Protein AF-A0A7J3I3R4-F1 (afdb_monomer)

Mean predicted aligned error: 3.56 Å

Solvent-accessible surface area (backbone atoms only — not comparable to full-atom values): 13509 Å² total; per-residue (Å²): 131,59,69,69,58,52,21,53,52,49,29,50,45,49,48,46,55,38,13,53,76,60,69,61,60,57,48,41,49,54,55,45,43,74,70,45,81,45,68,67,24,35,52,47,44,52,50,51,55,51,44,47,53,50,10,49,74,69,69,34,53,63,45,87,62,44,22,49,50,33,34,45,31,36,37,19,86,90,58,60,66,68,60,52,52,51,35,52,54,54,17,43,41,50,29,36,70,78,34,91,46,49,61,57,32,54,42,87,85,79,68,49,66,59,71,24,42,45,54,93,75,34,53,40,75,48,76,44,84,36,92,52,99,53,75,46,77,47,61,45,60,45,32,62,50,52,56,72,57,62,80,89,82,88,76,70,93,80,60,61,75,66,48,53,47,55,52,52,48,52,50,49,65,73,37,53,32,58,52,50,20,56,32,72,46,40,37,32,50,56,86,51,75,70,46,16,55,51,31,14,54,54,20,64,72,52,59,75,85,60,68,47,90,52,64,69,56,34,49,47,28,51,53,44,41,54,56,47,20,70,67,36,40,3,28,55,38,72,28,34,64,39,27,43,71,32,46,31,65,33,112

Structure (mmCIF, N/CA/C/O backbone):
data_AF-A0A7J3I3R4-F1
#
_entry.id   AF-A0A7J3I3R4-F1
#
loop_
_atom_site.group_PDB
_atom_site.id
_atom_site.type_symbol
_atom_site.label_atom_id
_atom_site.label_alt_id
_atom_site.label_comp_id
_atom_site.label_asym_id
_atom_site.label_entity_id
_atom_site.label_seq_id
_atom_site.pdbx_PDB_ins_code
_atom_site.Cartn_x
_atom_site.Cartn_y
_atom_site.Cartn_z
_atom_site.occupancy
_atom_site.B_iso_or_equiv
_atom_site.auth_seq_id
_atom_site.auth_comp_id
_atom_site.auth_asym_id
_atom_site.auth_atom_id
_atom_site.pdbx_PDB_model_num
ATOM 1 N N . MET A 1 1 ? 4.947 -1.725 -29.344 1.00 62.72 1 MET A N 1
ATOM 2 C CA . MET A 1 1 ? 5.027 -0.453 -28.590 1.00 62.72 1 MET A CA 1
ATOM 3 C C . MET A 1 1 ? 6.475 -0.017 -28.550 1.00 62.72 1 MET A C 1
ATOM 5 O O . MET A 1 1 ? 7.303 -0.863 -28.246 1.00 62.72 1 MET A O 1
ATOM 9 N N . ASP A 1 2 ? 6.760 1.239 -28.871 1.00 83.62 2 ASP A N 1
ATOM 10 C CA . ASP A 1 2 ? 8.093 1.847 -28.766 1.00 83.62 2 ASP A CA 1
ATOM 11 C C . ASP A 1 2 ? 8.610 1.846 -27.308 1.00 83.62 2 ASP A C 1
ATOM 13 O O . ASP A 1 2 ? 7.806 1.863 -26.373 1.00 83.62 2 ASP A O 1
ATOM 17 N N . GLU A 1 3 ? 9.924 1.751 -27.106 1.00 83.56 3 GLU A N 1
ATOM 18 C CA . GLU A 1 3 ? 10.563 1.699 -25.779 1.00 83.56 3 GLU A CA 1
ATOM 19 C C . GLU A 1 3 ? 10.389 3.021 -25.024 1.00 83.56 3 GLU A C 1
ATOM 21 O O . GLU A 1 3 ? 9.995 3.012 -23.859 1.00 83.56 3 GLU A O 1
ATOM 26 N N . GLU A 1 4 ? 10.511 4.151 -25.722 1.00 87.75 4 GLU A N 1
ATOM 27 C CA . GLU A 1 4 ? 10.262 5.478 -25.151 1.00 87.75 4 GLU A CA 1
ATOM 28 C C . GLU A 1 4 ? 8.810 5.627 -24.669 1.00 87.75 4 GLU A C 1
ATOM 30 O O . GLU A 1 4 ? 8.533 6.145 -23.583 1.00 87.75 4 GLU A O 1
ATOM 35 N N . LYS A 1 5 ? 7.857 5.098 -25.446 1.00 91.38 5 LYS A N 1
ATOM 36 C CA . LYS A 1 5 ? 6.439 5.107 -25.071 1.00 91.38 5 LYS A CA 1
ATOM 37 C C . LYS A 1 5 ? 6.171 4.253 -23.829 1.00 91.38 5 LYS A C 1
ATOM 39 O O . LYS A 1 5 ? 5.368 4.662 -22.993 1.00 91.38 5 LYS A O 1
ATOM 44 N N . LEU A 1 6 ? 6.819 3.092 -23.706 1.00 93.81 6 LEU A N 1
ATOM 45 C CA . LEU A 1 6 ? 6.691 2.225 -22.532 1.00 93.81 6 LEU A CA 1
ATOM 46 C C . LEU A 1 6 ? 7.211 2.926 -21.272 1.00 93.81 6 LEU A C 1
ATOM 48 O O . LEU A 1 6 ? 6.496 2.988 -20.274 1.00 93.81 6 LEU A O 1
ATOM 52 N N . GLU A 1 7 ? 8.414 3.499 -21.332 1.00 95.31 7 GLU A N 1
ATOM 53 C CA . GLU A 1 7 ? 8.993 4.221 -20.197 1.00 95.31 7 GLU A CA 1
ATOM 54 C C . GLU A 1 7 ? 8.114 5.395 -19.763 1.00 95.31 7 GLU A C 1
ATOM 56 O O . GLU A 1 7 ? 7.840 5.550 -18.575 1.00 95.31 7 GLU A O 1
ATOM 61 N N . LYS A 1 8 ? 7.595 6.182 -20.713 1.00 96.19 8 LYS A N 1
ATOM 62 C CA . LYS A 1 8 ? 6.709 7.314 -20.414 1.00 96.19 8 LYS A CA 1
ATOM 63 C C . LYS A 1 8 ? 5.438 6.889 -19.674 1.00 96.19 8 LYS A C 1
ATOM 65 O O . LYS A 1 8 ? 5.006 7.585 -18.756 1.00 96.19 8 LYS A O 1
ATOM 70 N N . VAL A 1 9 ? 4.844 5.755 -20.055 1.00 97.00 9 VAL A N 1
ATOM 71 C CA . VAL A 1 9 ? 3.665 5.199 -19.370 1.00 97.00 9 VAL A CA 1
ATOM 72 C C . VAL A 1 9 ? 4.020 4.749 -17.953 1.00 97.00 9 VAL A C 1
ATOM 74 O O . VAL A 1 9 ? 3.260 5.026 -17.029 1.00 97.00 9 VAL A O 1
ATOM 77 N N . ILE A 1 10 ? 5.182 4.119 -17.754 1.00 98.00 10 ILE A N 1
ATOM 78 C CA . ILE A 1 10 ? 5.638 3.702 -16.421 1.00 98.00 10 ILE A CA 1
ATOM 79 C C . ILE A 1 10 ? 5.916 4.924 -15.530 1.00 98.00 10 ILE A C 1
ATOM 81 O O . ILE A 1 10 ? 5.486 4.936 -14.380 1.00 98.00 10 ILE A O 1
ATOM 85 N N . ILE A 1 11 ? 6.561 5.975 -16.054 1.00 98.19 11 ILE A N 1
ATOM 86 C CA . ILE A 1 11 ? 6.805 7.234 -15.323 1.00 98.19 11 ILE A CA 1
ATOM 87 C C . ILE A 1 11 ? 5.480 7.870 -14.883 1.00 98.19 11 ILE A C 1
ATOM 89 O O . ILE A 1 11 ? 5.357 8.305 -13.739 1.00 98.19 11 ILE A O 1
ATOM 93 N N . GLU A 1 12 ? 4.475 7.906 -15.762 1.00 97.56 12 GLU A N 1
ATOM 94 C CA . GLU A 1 12 ? 3.144 8.407 -15.402 1.00 97.56 12 GLU A CA 1
ATOM 95 C C . GLU A 1 12 ? 2.458 7.515 -14.357 1.00 97.56 12 GLU A C 1
ATOM 97 O O . GLU A 1 12 ? 1.834 8.028 -13.431 1.00 97.56 12 GLU A O 1
ATOM 102 N N . GLY A 1 13 ? 2.627 6.193 -14.450 1.00 97.75 13 GLY A N 1
ATOM 103 C CA . GLY A 1 13 ? 2.168 5.246 -13.435 1.00 97.75 13 GLY A CA 1
ATOM 104 C C . GLY A 1 13 ? 2.780 5.525 -12.060 1.00 97.75 13 GLY A C 1
ATOM 105 O O . GLY A 1 13 ? 2.048 5.618 -11.077 1.00 97.75 13 GLY A O 1
ATOM 106 N N . ILE A 1 14 ? 4.098 5.744 -11.997 1.00 98.38 14 ILE A N 1
ATOM 107 C CA . ILE A 1 14 ? 4.809 6.122 -10.765 1.00 98.38 14 ILE A CA 1
ATOM 108 C C . ILE A 1 14 ? 4.288 7.459 -10.232 1.00 98.38 14 ILE A C 1
ATOM 110 O O . ILE A 1 14 ? 3.929 7.547 -9.059 1.00 98.38 14 ILE A O 1
ATOM 114 N N . ARG A 1 15 ? 4.187 8.488 -11.088 1.00 97.88 15 ARG A N 1
ATOM 115 C CA . ARG A 1 15 ? 3.648 9.807 -10.716 1.00 97.88 15 ARG A CA 1
ATOM 116 C C . ARG A 1 15 ? 2.261 9.676 -10.101 1.00 97.88 15 ARG A C 1
ATOM 118 O O . ARG A 1 15 ? 2.018 10.225 -9.028 1.00 97.88 15 ARG A O 1
ATOM 125 N N . LYS A 1 16 ? 1.364 8.936 -10.751 1.00 97.31 16 LYS A N 1
ATOM 126 C CA . LYS A 1 16 ? 0.002 8.706 -10.268 1.00 97.31 16 LYS A CA 1
ATOM 127 C C . LYS A 1 16 ? -0.010 7.959 -8.934 1.00 97.31 16 LYS A C 1
ATOM 129 O O . LYS A 1 16 ? -0.727 8.377 -8.030 1.00 97.31 16 LYS A O 1
ATOM 134 N N . ALA A 1 17 ? 0.795 6.908 -8.791 1.00 97.19 17 ALA A N 1
ATOM 135 C CA . ALA A 1 17 ? 0.842 6.094 -7.578 1.00 97.19 17 ALA A CA 1
ATOM 136 C C . ALA A 1 17 ? 1.295 6.880 -6.334 1.00 97.19 17 ALA A C 1
ATOM 138 O O . ALA A 1 17 ? 0.847 6.573 -5.236 1.00 97.19 17 ALA A O 1
ATOM 139 N N . VAL A 1 18 ? 2.147 7.901 -6.492 1.00 97.75 18 VAL A N 1
ATOM 140 C CA . VAL A 1 18 ? 2.615 8.715 -5.354 1.00 97.75 18 VAL A CA 1
ATOM 141 C C . VAL A 1 18 ? 1.764 9.958 -5.084 1.00 97.75 18 VAL A C 1
ATOM 143 O O . VAL A 1 18 ? 1.767 10.447 -3.959 1.00 97.75 18 VAL A O 1
ATOM 146 N N . SER A 1 19 ? 1.064 10.493 -6.092 1.00 97.12 19 SER A N 1
ATOM 147 C CA . SER A 1 19 ? 0.326 11.772 -6.008 1.00 97.12 19 SER A CA 1
ATOM 148 C C . SER A 1 19 ? -1.191 11.635 -5.910 1.00 97.12 19 SER A C 1
ATOM 150 O O . SER A 1 19 ? -1.881 12.631 -5.711 1.00 97.12 19 SER A O 1
ATOM 152 N N . THR A 1 20 ? -1.724 10.421 -6.053 1.00 96.62 20 THR A N 1
ATOM 153 C CA . THR A 1 20 ? -3.166 10.161 -5.988 1.00 96.62 20 THR A CA 1
ATOM 154 C C . THR A 1 20 ? -3.468 9.037 -5.012 1.00 96.62 20 THR A C 1
ATOM 156 O O . THR A 1 20 ? -2.635 8.163 -4.779 1.00 96.62 20 THR A O 1
ATOM 159 N N . VAL A 1 21 ? -4.680 9.052 -4.457 1.00 96.38 21 VAL A N 1
ATOM 160 C CA . VAL A 1 21 ? -5.174 7.988 -3.574 1.00 96.38 21 VAL A CA 1
ATOM 161 C C . VAL A 1 21 ? -6.424 7.346 -4.190 1.00 96.38 21 VAL A C 1
ATOM 163 O O . VAL A 1 21 ? -7.276 8.073 -4.720 1.00 96.38 21 VAL A O 1
ATOM 166 N N . PRO A 1 22 ? -6.568 6.006 -4.130 1.00 96.06 22 PRO A N 1
ATOM 167 C CA . PRO A 1 22 ? -7.735 5.304 -4.657 1.00 96.06 22 PRO A CA 1
ATOM 168 C C . PRO A 1 22 ? -9.087 5.861 -4.152 1.00 96.06 22 PRO A C 1
ATOM 170 O O . PRO A 1 22 ? -9.196 6.288 -2.996 1.00 96.06 22 PRO A O 1
ATOM 173 N N . PRO A 1 23 ? -10.138 5.908 -4.999 1.00 97.25 23 PRO A N 1
ATOM 174 C CA . PRO A 1 23 ? -11.434 6.488 -4.628 1.00 97.25 23 PRO A CA 1
ATOM 175 C C . PRO A 1 23 ? -12.123 5.820 -3.432 1.00 97.25 23 PRO A C 1
ATOM 177 O O . PRO A 1 23 ? -12.796 6.500 -2.656 1.00 97.25 23 PRO A O 1
ATOM 180 N N . ASP A 1 24 ? -11.960 4.511 -3.279 1.00 97.94 24 ASP A N 1
ATOM 181 C CA . ASP A 1 24 ? -12.451 3.717 -2.152 1.00 97.94 24 ASP A CA 1
ATOM 182 C C . ASP A 1 24 ? -11.786 4.142 -0.837 1.00 97.94 24 ASP A C 1
ATOM 184 O O . ASP A 1 24 ? -12.487 4.437 0.131 1.00 97.94 24 ASP A O 1
ATOM 188 N N . VAL A 1 25 ? -10.461 4.314 -0.827 1.00 98.25 25 VAL A N 1
ATOM 189 C CA . VAL A 1 25 ? -9.710 4.834 0.330 1.00 98.25 25 VAL A CA 1
ATOM 190 C C . VAL A 1 25 ? -10.149 6.260 0.676 1.00 98.25 25 VAL A C 1
ATOM 192 O O . VAL A 1 25 ? -10.444 6.556 1.835 1.00 98.25 25 VAL A O 1
ATOM 195 N N . LYS A 1 26 ? -10.283 7.148 -0.321 1.00 98.38 26 LYS A N 1
ATOM 196 C CA . LYS A 1 26 ? -10.782 8.522 -0.103 1.00 98.38 26 LYS A CA 1
ATOM 197 C C . LYS A 1 26 ? -12.194 8.536 0.480 1.00 98.38 26 LYS A C 1
ATOM 199 O O . LYS A 1 26 ? -12.506 9.374 1.326 1.00 98.38 26 LYS A O 1
ATOM 204 N N . SER A 1 27 ? -13.051 7.624 0.030 1.00 98.44 27 SER A N 1
ATOM 205 C CA . SER A 1 27 ? -14.413 7.489 0.548 1.00 98.44 27 SER A CA 1
ATOM 206 C C . SER A 1 27 ? -14.400 6.978 1.986 1.00 98.44 27 SER A C 1
ATOM 208 O O . SER A 1 27 ? -15.068 7.558 2.839 1.00 98.44 27 SER A O 1
ATOM 210 N N . ALA A 1 28 ? -13.578 5.973 2.293 1.00 98.56 28 ALA A N 1
ATOM 211 C CA . ALA A 1 28 ? -13.452 5.438 3.642 1.00 98.56 28 ALA A CA 1
ATOM 212 C C . ALA A 1 28 ? -12.916 6.470 4.647 1.00 98.56 28 ALA A C 1
ATOM 214 O O . ALA A 1 28 ? -13.450 6.556 5.749 1.00 98.56 28 ALA A O 1
ATOM 215 N N . LEU A 1 29 ? -11.945 7.309 4.263 1.00 98.69 29 LEU A N 1
ATOM 216 C CA . LEU A 1 29 ? -11.463 8.414 5.107 1.00 98.69 29 LEU A CA 1
ATOM 217 C C . LEU A 1 29 ? -12.563 9.446 5.398 1.00 98.69 29 LEU A C 1
ATOM 219 O O . LEU A 1 29 ? -12.718 9.883 6.537 1.00 98.69 29 LEU A O 1
ATOM 223 N N . LYS A 1 30 ? -13.373 9.808 4.394 1.00 98.62 30 LYS A N 1
ATOM 224 C CA . LYS A 1 30 ? -14.518 10.716 4.589 1.00 98.62 30 LYS A CA 1
ATOM 225 C C . LYS A 1 30 ? -15.570 10.117 5.518 1.00 98.62 30 LYS A C 1
ATOM 227 O O . LYS A 1 30 ? -16.124 10.826 6.353 1.00 98.62 30 LYS A O 1
ATOM 232 N N . GLU A 1 31 ? -15.850 8.825 5.387 1.00 98.44 31 GLU A N 1
ATOM 233 C CA . GLU A 1 31 ? -16.784 8.139 6.278 1.00 98.44 31 GLU A CA 1
ATOM 234 C C . GLU A 1 31 ? -16.227 7.970 7.697 1.00 98.44 31 GLU A C 1
ATOM 236 O O . GLU A 1 31 ? -16.990 8.064 8.658 1.00 98.44 31 GLU A O 1
ATOM 241 N N . ALA A 1 32 ? -14.915 7.769 7.845 1.00 98.38 32 ALA A N 1
ATOM 242 C CA . ALA A 1 32 ? -14.241 7.780 9.139 1.00 98.38 32 ALA A CA 1
ATOM 243 C C . ALA A 1 32 ? -14.388 9.147 9.821 1.00 98.38 32 ALA A C 1
ATOM 245 O O . ALA A 1 32 ? -14.810 9.203 10.973 1.00 98.38 32 ALA A O 1
ATOM 246 N N . LEU A 1 33 ? -14.156 10.243 9.088 1.00 98.62 33 LEU A N 1
ATOM 247 C CA . LEU A 1 33 ? -14.309 11.606 9.604 1.00 98.62 33 LEU A CA 1
ATOM 248 C C . LEU A 1 33 ? -15.735 11.880 10.102 1.00 98.62 33 LEU A C 1
ATOM 250 O O . LEU A 1 33 ? -15.914 12.405 11.197 1.00 98.62 33 LEU A O 1
ATOM 254 N N . LYS A 1 34 ? -16.762 11.473 9.342 1.00 98.25 34 LYS A N 1
ATOM 255 C CA . LYS A 1 34 ? -18.174 11.642 9.742 1.00 98.25 34 LYS A CA 1
ATOM 256 C C . LYS A 1 34 ? -18.527 10.924 11.045 1.00 98.25 34 LYS A C 1
ATOM 258 O O . LYS A 1 34 ? -19.445 11.345 11.744 1.00 98.25 34 LYS A O 1
ATOM 263 N N . ARG A 1 35 ? -17.856 9.806 11.328 1.00 96.94 35 ARG A N 1
ATOM 264 C CA . ARG A 1 35 ? -18.119 8.943 12.487 1.00 96.94 35 ARG A CA 1
ATOM 265 C C . ARG A 1 35 ? -17.231 9.263 13.687 1.00 96.94 35 ARG A C 1
ATOM 267 O O . ARG A 1 35 ? -17.453 8.691 14.752 1.00 96.94 35 ARG A O 1
ATOM 274 N N . GLU A 1 36 ? -16.233 10.124 13.521 1.00 97.94 36 GLU A N 1
ATOM 275 C CA . GLU A 1 36 ? -15.301 10.480 14.581 1.00 97.94 36 GLU A CA 1
ATOM 276 C C . GLU A 1 36 ? -15.899 11.545 15.510 1.00 97.94 36 GLU A C 1
ATOM 278 O O . GLU A 1 36 ? -16.628 12.445 15.087 1.00 97.94 36 GLU A O 1
ATOM 283 N N . HIS A 1 37 ? -15.602 11.432 16.800 1.00 94.94 37 HIS A N 1
ATOM 284 C CA . HIS A 1 37 ? -16.046 12.365 17.836 1.00 94.94 37 HIS A CA 1
ATOM 285 C C . HIS A 1 37 ? -14.879 12.959 18.618 1.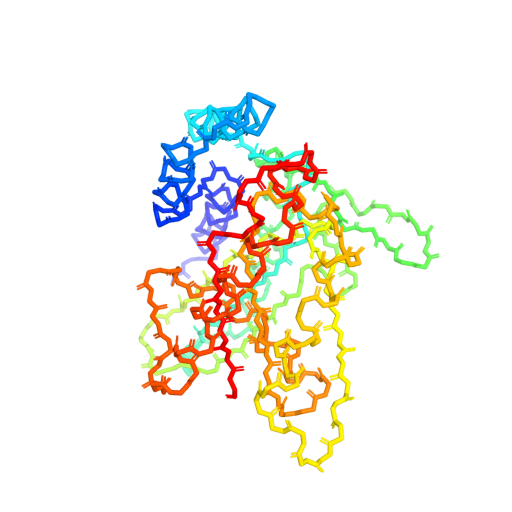00 94.94 37 HIS A C 1
ATOM 287 O O . HIS A 1 37 ? -15.049 14.026 19.199 1.00 94.94 37 HIS A O 1
ATOM 293 N N . ASP A 1 38 ? -13.718 12.306 18.607 1.00 97.88 38 ASP A N 1
ATOM 294 C CA . ASP A 1 38 ? -12.504 12.858 19.186 1.00 97.88 38 ASP A CA 1
ATOM 295 C C . ASP A 1 38 ? -11.950 13.989 18.303 1.00 97.88 38 ASP A C 1
ATOM 297 O O . ASP A 1 38 ? -11.759 13.828 17.096 1.00 97.88 38 ASP A O 1
ATOM 301 N N . GLU A 1 39 ? -11.721 15.159 18.898 1.00 97.88 39 GLU A N 1
ATOM 302 C CA . GLU A 1 39 ? -11.321 16.363 18.161 1.00 97.88 39 GLU A CA 1
ATOM 303 C C . GLU A 1 39 ? -9.901 16.257 17.585 1.00 97.88 39 GLU A C 1
ATOM 305 O O . GLU A 1 39 ? -9.639 16.773 16.497 1.00 97.88 39 GLU A O 1
ATOM 310 N N . VAL A 1 40 ? -8.991 15.540 18.258 1.00 98.00 40 VAL A N 1
ATOM 311 C CA . VAL A 1 40 ? -7.631 15.314 17.748 1.00 98.00 40 VAL A CA 1
ATOM 312 C C . VAL A 1 40 ? -7.688 14.373 16.548 1.00 98.00 40 VAL A C 1
ATOM 314 O O . VAL A 1 40 ? -7.110 14.673 15.502 1.00 98.00 40 VAL A O 1
ATOM 317 N N . ALA A 1 41 ? -8.437 13.275 16.655 1.00 98.19 41 ALA A N 1
ATOM 318 C CA . ALA A 1 41 ? -8.628 12.317 15.572 1.00 98.19 41 ALA A CA 1
ATOM 319 C C . ALA A 1 41 ? -9.301 12.948 14.339 1.00 98.19 41 ALA A C 1
ATOM 321 O O . ALA A 1 41 ? -8.847 12.725 13.212 1.00 98.19 41 ALA A O 1
ATOM 322 N N . LYS A 1 42 ? -10.337 13.781 14.532 1.00 98.44 42 LYS A N 1
ATOM 323 C CA . LYS A 1 42 ? -10.966 14.551 13.443 1.00 98.44 42 LYS A CA 1
ATOM 324 C C . LYS A 1 42 ? -9.960 15.447 12.738 1.00 98.44 42 LYS A C 1
ATOM 326 O O . LYS A 1 42 ? -9.862 15.380 11.516 1.00 98.44 42 LYS A O 1
ATOM 331 N N . MET A 1 43 ? -9.186 16.224 13.498 1.00 98.50 43 MET A N 1
ATOM 332 C CA . MET A 1 43 ? -8.183 17.130 12.937 1.00 98.50 43 MET A CA 1
ATOM 333 C C . MET A 1 43 ? -7.161 16.374 12.076 1.00 98.50 43 MET A C 1
ATOM 335 O O . MET A 1 43 ? -6.784 16.853 11.006 1.00 98.50 43 MET A O 1
ATOM 339 N N . GLN A 1 44 ? -6.740 15.174 12.495 1.00 98.50 44 GLN A N 1
ATOM 340 C CA . GLN A 1 44 ? -5.847 14.337 11.685 1.00 98.50 44 GLN A CA 1
ATOM 341 C C . GLN A 1 44 ? -6.516 13.850 10.395 1.00 98.50 44 GLN A C 1
ATOM 343 O O . GLN A 1 44 ? -5.916 13.941 9.326 1.00 98.50 44 GLN A O 1
ATOM 348 N N . LEU A 1 45 ? -7.760 13.368 10.461 1.00 98.75 45 LEU A N 1
ATOM 349 C CA . LEU A 1 45 ? -8.501 12.921 9.275 1.00 98.75 45 LEU A CA 1
ATOM 350 C C . LEU A 1 45 ? -8.744 14.069 8.282 1.00 98.75 45 LEU A C 1
ATOM 352 O O . LEU A 1 45 ? -8.583 13.881 7.076 1.00 98.75 45 LEU A O 1
ATOM 356 N N . GLU A 1 46 ? -9.080 15.263 8.772 1.00 98.69 46 GLU A N 1
ATOM 357 C CA . GLU A 1 46 ? -9.216 16.475 7.956 1.00 98.69 46 GLU A CA 1
ATOM 358 C C . GLU A 1 46 ? -7.895 16.843 7.278 1.00 98.69 46 GLU A C 1
ATOM 360 O O . GLU A 1 46 ? -7.867 17.055 6.064 1.00 98.69 46 GLU A O 1
ATOM 365 N N . ALA A 1 47 ? -6.790 16.841 8.031 1.00 98.62 47 ALA A N 1
ATOM 366 C CA . ALA A 1 47 ? -5.461 17.106 7.492 1.00 98.62 47 ALA A CA 1
ATOM 367 C C . ALA A 1 47 ? -5.062 16.084 6.415 1.00 98.62 47 ALA A C 1
ATOM 369 O O . ALA A 1 47 ? -4.529 16.470 5.376 1.00 98.62 47 ALA A O 1
ATOM 370 N N . MET A 1 48 ? -5.361 14.794 6.613 1.00 98.56 48 MET A N 1
ATOM 371 C CA . MET A 1 48 ? -5.121 13.751 5.609 1.00 98.56 48 MET A CA 1
ATOM 372 C C . MET A 1 48 ? -5.926 13.992 4.332 1.00 98.56 48 MET A C 1
ATOM 374 O O . MET A 1 48 ? -5.370 13.942 3.235 1.00 98.56 48 MET A O 1
ATOM 378 N N . ILE A 1 49 ? -7.228 14.267 4.458 1.00 98.69 49 ILE A N 1
ATOM 379 C CA . ILE A 1 49 ? -8.116 14.504 3.312 1.00 98.69 49 ILE A CA 1
ATOM 380 C C . ILE A 1 49 ? -7.672 15.748 2.532 1.00 98.69 49 ILE A C 1
ATOM 382 O O . ILE A 1 49 ? -7.623 15.711 1.300 1.00 98.69 49 ILE A O 1
ATOM 386 N N . GLU A 1 50 ? -7.311 16.826 3.229 1.00 98.69 50 GLU A N 1
ATOM 387 C CA . GLU A 1 50 ? -6.822 18.052 2.599 1.00 98.69 50 GLU A CA 1
ATOM 388 C C . GLU A 1 50 ? -5.453 17.849 1.939 1.00 98.69 50 GLU A C 1
ATOM 390 O O . GLU A 1 50 ? -5.240 18.291 0.810 1.00 98.69 50 GLU A O 1
ATOM 395 N N . ASN A 1 51 ? -4.544 17.113 2.582 1.00 98.56 51 ASN A N 1
ATOM 396 C CA . ASN A 1 51 ? -3.251 16.767 1.997 1.00 98.56 51 ASN A CA 1
ATOM 397 C C . ASN A 1 51 ? -3.412 15.952 0.705 1.00 98.56 51 ASN A C 1
ATOM 399 O O . ASN A 1 51 ? -2.775 16.269 -0.297 1.00 98.56 51 ASN A O 1
ATOM 403 N N . ILE A 1 52 ? -4.312 14.962 0.686 1.00 98.44 52 ILE A N 1
ATOM 404 C CA . ILE A 1 52 ? -4.635 14.197 -0.529 1.00 98.44 52 ILE A CA 1
ATOM 405 C C . ILE A 1 52 ? -5.160 15.128 -1.628 1.00 98.44 52 ILE A C 1
ATOM 407 O O . ILE A 1 52 ? -4.709 15.044 -2.769 1.00 98.44 52 ILE A O 1
ATOM 411 N N . ARG A 1 53 ? -6.076 16.048 -1.297 1.00 98.31 53 ARG A N 1
ATOM 412 C CA . ARG A 1 53 ? -6.621 17.016 -2.261 1.00 98.31 53 ARG A CA 1
ATOM 413 C C . ARG A 1 53 ? -5.518 17.887 -2.872 1.00 98.31 53 ARG A C 1
ATOM 415 O O . ARG A 1 53 ? -5.467 18.050 -4.090 1.00 98.31 53 ARG A O 1
ATOM 422 N N . LEU A 1 54 ? -4.633 18.428 -2.034 1.00 98.06 54 LEU A N 1
ATOM 423 C CA . LEU A 1 54 ? -3.523 19.284 -2.457 1.00 98.06 54 LEU A CA 1
ATOM 424 C C . LEU A 1 54 ? -2.474 18.521 -3.274 1.00 98.06 54 LEU A C 1
ATOM 426 O O . LEU A 1 54 ? -1.959 19.067 -4.251 1.00 98.06 54 LEU A O 1
ATOM 430 N N . ALA A 1 55 ? -2.164 17.280 -2.895 1.00 97.62 55 ALA A N 1
ATOM 431 C CA . ALA A 1 55 ? -1.252 16.400 -3.620 1.00 97.62 55 ALA A CA 1
ATOM 432 C C . ALA A 1 55 ? -1.759 16.121 -5.043 1.00 97.62 55 ALA A C 1
ATOM 434 O O . ALA A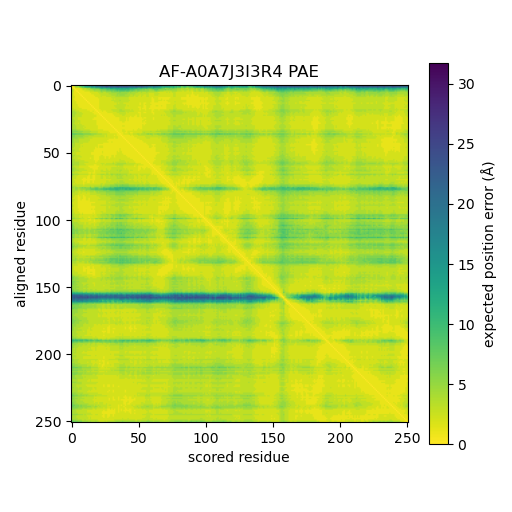 1 55 ? -1.006 16.291 -6.005 1.00 97.62 55 ALA A O 1
ATOM 435 N N . GLU A 1 56 ? -3.051 15.804 -5.189 1.00 97.00 56 GLU A N 1
ATOM 436 C CA . GLU A 1 56 ? -3.689 15.562 -6.488 1.00 97.00 56 GLU A CA 1
ATOM 437 C C . GLU A 1 56 ? -3.713 16.833 -7.358 1.00 97.00 56 GLU A C 1
ATOM 439 O O . GLU A 1 56 ? -3.354 16.786 -8.536 1.00 97.00 56 GLU A O 1
ATOM 444 N N . GLU A 1 57 ? -4.078 17.985 -6.781 1.00 96.75 57 GLU A N 1
ATOM 445 C CA . GLU A 1 57 ? -4.140 19.276 -7.486 1.00 96.75 57 GLU A CA 1
ATOM 446 C C . GLU A 1 57 ? -2.758 19.730 -7.979 1.00 96.75 57 GLU A C 1
ATOM 448 O O . GLU A 1 57 ? -2.597 20.150 -9.128 1.00 96.75 57 GLU A O 1
ATOM 453 N N . LYS A 1 58 ? -1.743 19.619 -7.117 1.00 95.62 58 LYS A N 1
ATOM 454 C CA . LYS A 1 58 ? -0.376 20.079 -7.401 1.00 95.62 58 LYS A CA 1
ATOM 455 C C . LYS A 1 58 ? 0.490 19.020 -8.078 1.00 95.62 58 LYS A C 1
ATOM 457 O O . LYS A 1 58 ? 1.623 19.324 -8.446 1.00 95.62 58 LYS A O 1
ATOM 462 N N . LYS A 1 59 ? -0.021 17.795 -8.246 1.00 93.56 59 LYS A N 1
ATOM 463 C CA . LYS A 1 59 ? 0.723 16.623 -8.740 1.00 93.56 59 LYS A CA 1
ATOM 464 C C . LYS A 1 59 ? 2.010 16.375 -7.943 1.00 93.56 59 LYS A C 1
ATOM 466 O O . LYS A 1 59 ? 3.060 16.075 -8.513 1.00 93.56 59 LYS A O 1
ATOM 471 N N . LEU A 1 60 ? 1.921 16.527 -6.625 1.00 95.69 60 LEU A N 1
ATOM 472 C CA . LEU A 1 60 ? 3.012 16.277 -5.685 1.00 95.69 60 LEU A CA 1
ATOM 473 C C . LEU A 1 60 ? 2.756 14.968 -4.932 1.00 95.69 60 LEU A C 1
ATOM 475 O O . LEU A 1 60 ? 1.597 14.599 -4.754 1.00 95.69 60 LEU A O 1
ATOM 479 N N . PRO A 1 61 ? 3.803 14.258 -4.485 1.00 97.69 61 PRO A N 1
ATOM 480 C CA . PRO A 1 61 ? 3.636 13.105 -3.624 1.00 97.69 61 PRO A CA 1
ATOM 481 C C . PRO A 1 61 ? 2.828 13.434 -2.371 1.00 97.69 61 PRO A C 1
ATOM 483 O O . PRO A 1 61 ? 3.036 14.471 -1.743 1.00 97.69 61 PRO A O 1
ATOM 486 N N . VAL A 1 62 ? 1.939 12.518 -1.991 1.00 97.62 62 VAL A N 1
ATOM 487 C CA . VAL A 1 62 ? 1.105 12.625 -0.783 1.00 97.62 62 VAL A CA 1
ATOM 488 C C . VAL A 1 62 ? 1.963 12.575 0.490 1.00 97.62 62 VAL A C 1
ATOM 490 O O . VAL A 1 62 ? 1.566 13.103 1.523 1.00 97.62 62 VAL A O 1
ATOM 493 N N . CYS A 1 63 ? 3.143 11.956 0.431 1.00 97.31 63 CYS A N 1
ATOM 494 C CA . CYS A 1 63 ? 4.034 11.753 1.570 1.00 97.31 63 CYS A CA 1
ATOM 495 C C . CYS A 1 63 ? 5.480 12.127 1.214 1.00 97.31 63 CYS A C 1
ATOM 497 O O . CYS A 1 63 ? 5.921 11.921 0.083 1.00 97.31 63 CYS A O 1
ATOM 499 N N . GLN A 1 64 ? 6.241 12.619 2.199 1.00 95.69 64 GLN A N 1
ATOM 500 C CA . GLN A 1 64 ? 7.688 12.848 2.073 1.00 95.69 64 GLN A CA 1
ATOM 501 C C . GLN A 1 64 ? 8.478 11.550 1.862 1.00 95.69 64 GLN A C 1
ATOM 503 O O . GLN A 1 64 ? 9.586 11.559 1.327 1.00 95.69 64 GLN A O 1
ATOM 508 N N . ASP A 1 65 ? 7.941 10.436 2.353 1.00 96.44 65 ASP A N 1
ATOM 509 C CA . ASP A 1 65 ? 8.424 9.104 2.039 1.00 96.44 65 ASP A CA 1
ATOM 510 C C . ASP A 1 65 ? 7.661 8.594 0.816 1.00 96.44 65 ASP A C 1
ATOM 512 O O . ASP A 1 65 ? 6.531 8.119 0.927 1.00 96.44 65 ASP A O 1
ATOM 516 N N . THR A 1 66 ? 8.275 8.719 -0.360 1.00 96.88 66 THR A N 1
ATOM 517 C CA . THR A 1 66 ? 7.679 8.261 -1.623 1.00 96.88 66 THR A CA 1
ATOM 518 C C . THR A 1 66 ? 7.754 6.750 -1.821 1.00 96.88 66 THR A C 1
ATOM 520 O O . THR A 1 66 ? 7.240 6.242 -2.815 1.00 96.88 66 THR A O 1
ATOM 523 N N . GLY A 1 67 ? 8.342 6.044 -0.853 1.00 95.25 67 GLY A N 1
ATOM 524 C CA . GLY A 1 67 ? 8.361 4.599 -0.765 1.00 95.25 67 GLY A CA 1
ATOM 525 C C . GLY A 1 67 ? 9.391 3.916 -1.655 1.00 95.25 67 GLY A C 1
ATOM 526 O O . GLY A 1 67 ? 9.880 4.448 -2.651 1.00 95.25 67 GLY A O 1
ATOM 527 N N . MET A 1 68 ? 9.696 2.678 -1.285 1.00 95.19 68 MET A N 1
ATOM 528 C CA . MET A 1 68 ? 10.408 1.743 -2.144 1.00 95.19 68 MET A CA 1
ATOM 529 C C . MET A 1 68 ? 9.477 1.320 -3.275 1.00 95.19 68 MET A C 1
ATOM 531 O O . MET A 1 68 ? 8.333 0.928 -3.032 1.00 95.19 68 MET A O 1
ATOM 535 N N . LEU A 1 69 ? 9.946 1.420 -4.516 1.00 96.62 69 LEU A N 1
ATOM 536 C CA . LEU A 1 69 ? 9.137 1.057 -5.670 1.00 96.62 69 LEU A CA 1
ATOM 537 C C . LEU A 1 69 ? 9.120 -0.459 -5.852 1.00 96.62 69 LEU A C 1
ATOM 539 O O . LEU A 1 69 ? 10.160 -1.110 -5.968 1.00 96.62 69 LEU A O 1
ATOM 543 N N . TYR A 1 70 ? 7.912 -0.999 -5.925 1.00 96.38 70 TYR A N 1
ATOM 544 C CA . TYR A 1 70 ? 7.651 -2.379 -6.287 1.00 96.38 70 TYR A CA 1
ATOM 545 C C . TYR A 1 70 ? 6.756 -2.422 -7.516 1.00 96.38 70 TYR A C 1
ATOM 547 O O . TYR A 1 70 ? 5.837 -1.612 -7.651 1.00 96.38 70 TYR A O 1
ATOM 555 N N . PHE A 1 71 ? 7.008 -3.384 -8.394 1.00 97.75 71 PHE A N 1
ATOM 556 C CA . PHE A 1 71 ? 6.218 -3.586 -9.600 1.00 97.75 71 PHE A CA 1
ATOM 557 C C . PHE A 1 71 ? 5.674 -5.007 -9.620 1.00 97.75 71 PHE A C 1
ATOM 559 O O . PHE A 1 71 ? 6.439 -5.955 -9.448 1.00 97.75 71 PHE A O 1
ATOM 566 N N . HIS A 1 72 ? 4.371 -5.137 -9.860 1.00 97.00 72 HIS A N 1
ATOM 567 C CA . HIS A 1 72 ? 3.734 -6.406 -10.206 1.00 97.00 72 HIS A CA 1
ATOM 568 C C . HIS A 1 72 ? 3.367 -6.372 -11.684 1.00 97.00 72 HIS A C 1
ATOM 570 O O . HIS A 1 72 ? 2.682 -5.448 -12.130 1.00 97.00 72 HIS A O 1
ATOM 576 N N . VAL A 1 73 ? 3.872 -7.330 -12.455 1.00 97.19 73 VAL A N 1
ATOM 577 C CA . VAL A 1 73 ? 3.750 -7.352 -13.912 1.00 97.19 73 VAL A CA 1
ATOM 578 C C . VAL A 1 73 ? 3.032 -8.618 -14.345 1.00 97.19 73 VAL A C 1
ATOM 580 O O . VAL A 1 73 ? 3.587 -9.712 -14.250 1.00 97.19 73 VAL A O 1
ATOM 583 N N . ARG A 1 74 ? 1.840 -8.456 -14.920 1.00 97.19 74 ARG A N 1
ATOM 584 C CA . ARG A 1 74 ? 1.126 -9.542 -15.598 1.00 97.19 74 ARG A CA 1
ATOM 585 C C . ARG A 1 74 ? 1.535 -9.547 -17.058 1.00 97.19 74 ARG A C 1
ATOM 587 O O . ARG A 1 74 ? 1.220 -8.620 -17.810 1.00 97.19 74 ARG A O 1
ATOM 594 N N . LEU A 1 75 ? 2.286 -10.571 -17.446 1.00 96.56 75 LEU A N 1
ATOM 595 C CA . LEU A 1 75 ? 2.987 -10.621 -18.718 1.00 96.56 75 LEU A CA 1
ATOM 596 C C . LEU A 1 75 ? 2.355 -11.659 -19.658 1.00 96.56 75 LEU A C 1
ATOM 598 O O . LEU A 1 75 ? 2.369 -12.853 -19.348 1.00 96.56 75 LEU A O 1
ATOM 602 N N . PRO A 1 76 ? 1.846 -11.248 -20.831 1.00 95.81 76 PRO A N 1
ATOM 603 C CA . PRO A 1 76 ? 1.345 -12.182 -21.822 1.00 95.81 76 PRO A CA 1
ATOM 604 C C . PRO A 1 76 ? 2.488 -12.987 -22.436 1.00 95.81 76 PRO A C 1
ATOM 606 O O . PRO A 1 76 ? 3.606 -12.488 -22.576 1.00 95.81 76 PRO A O 1
ATOM 609 N N . ARG A 1 77 ? 2.209 -14.225 -22.862 1.00 91.12 77 ARG A N 1
ATOM 610 C CA . ARG A 1 77 ? 3.240 -15.165 -23.361 1.00 91.12 77 ARG A CA 1
ATOM 611 C C . ARG A 1 77 ? 4.122 -14.603 -24.482 1.00 91.12 77 ARG A C 1
ATOM 613 O O . ARG A 1 77 ? 5.275 -14.996 -24.602 1.00 91.12 77 ARG A O 1
ATOM 620 N N . ALA A 1 78 ? 3.583 -13.708 -25.309 1.00 91.00 78 ALA A N 1
ATOM 621 C CA . ALA A 1 78 ? 4.297 -13.107 -26.436 1.00 91.00 78 ALA A CA 1
ATOM 622 C C . ALA A 1 78 ? 5.210 -11.923 -26.049 1.00 91.00 78 ALA A C 1
ATOM 624 O O . ALA A 1 78 ? 5.939 -11.418 -26.903 1.00 91.00 78 ALA A O 1
ATOM 625 N N . ALA A 1 79 ? 5.163 -11.439 -24.803 1.00 92.50 79 ALA A N 1
ATOM 626 C CA . ALA A 1 79 ? 5.935 -10.278 -24.371 1.00 92.50 79 ALA A CA 1
ATOM 627 C C . ALA A 1 79 ? 7.315 -10.656 -23.804 1.00 92.50 79 ALA A C 1
ATOM 629 O O . ALA A 1 79 ? 7.486 -11.653 -23.108 1.00 92.50 79 ALA A O 1
ATOM 630 N N . ASP A 1 80 ? 8.311 -9.807 -24.071 1.00 93.62 80 ASP A N 1
ATOM 631 C CA . ASP A 1 80 ? 9.679 -9.971 -23.570 1.00 93.62 80 ASP A CA 1
ATOM 632 C C . ASP A 1 80 ? 9.816 -9.413 -22.142 1.00 93.62 80 ASP A C 1
ATOM 634 O O . ASP A 1 80 ? 9.854 -8.197 -21.926 1.00 93.62 80 ASP A O 1
ATOM 638 N N . ALA A 1 81 ? 9.948 -10.312 -21.164 1.00 94.25 81 ALA A N 1
ATOM 639 C CA . ALA A 1 81 ? 10.115 -9.967 -19.755 1.00 94.25 81 ALA A CA 1
ATOM 640 C C . ALA A 1 81 ? 11.380 -9.132 -19.477 1.00 94.25 81 ALA A C 1
ATOM 642 O O . ALA A 1 81 ? 11.361 -8.250 -18.618 1.00 94.25 81 ALA A O 1
ATOM 643 N N . ASN A 1 82 ? 12.484 -9.384 -20.189 1.00 94.62 82 ASN A N 1
ATOM 644 C CA . ASN A 1 82 ? 13.734 -8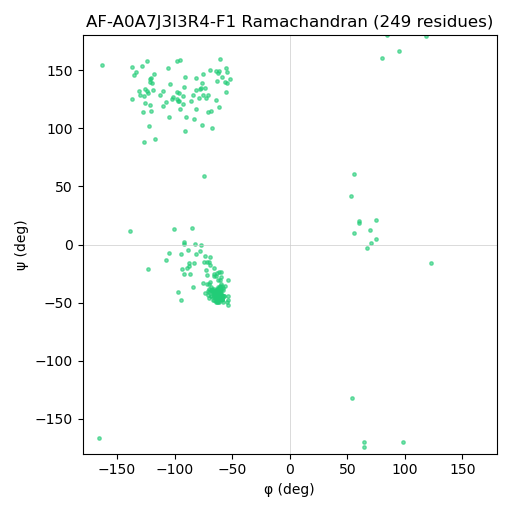.642 -20.004 1.00 94.62 82 ASN A CA 1
ATOM 645 C C . ASN A 1 82 ? 13.596 -7.212 -20.515 1.00 94.62 82 ASN A C 1
ATOM 647 O O . ASN A 1 82 ? 14.095 -6.276 -19.890 1.00 94.62 82 ASN A O 1
ATOM 651 N N . ARG A 1 83 ? 12.881 -7.035 -21.629 1.00 94.44 83 ARG A N 1
ATOM 652 C CA . ARG A 1 83 ? 12.537 -5.710 -22.143 1.00 94.44 83 ARG A CA 1
ATOM 653 C C . ARG A 1 83 ? 11.679 -4.921 -21.154 1.00 94.44 83 ARG A C 1
ATOM 655 O O . ARG A 1 83 ? 11.991 -3.761 -20.902 1.00 94.44 83 ARG A O 1
ATOM 662 N N . ILE A 1 84 ? 10.654 -5.536 -20.558 1.00 95.81 84 ILE A N 1
ATOM 663 C CA . ILE A 1 84 ? 9.824 -4.864 -19.542 1.00 95.81 84 ILE A CA 1
ATOM 664 C C . ILE A 1 84 ? 10.656 -4.481 -18.312 1.00 95.81 84 ILE A C 1
ATOM 666 O O . ILE A 1 84 ? 10.573 -3.343 -17.855 1.00 95.81 84 ILE A O 1
ATOM 670 N N . ARG A 1 85 ? 11.517 -5.381 -17.819 1.00 95.94 85 ARG A N 1
ATOM 671 C CA . ARG A 1 85 ? 12.407 -5.089 -16.683 1.00 95.94 85 ARG A CA 1
ATOM 672 C C . ARG A 1 85 ? 13.335 -3.904 -16.954 1.00 95.94 85 ARG A C 1
ATOM 674 O O . ARG A 1 85 ? 13.424 -3.012 -16.117 1.00 95.94 85 ARG A O 1
ATOM 681 N N . ARG A 1 86 ? 13.984 -3.851 -18.125 1.00 95.62 86 ARG A N 1
ATOM 682 C CA . ARG A 1 86 ? 14.843 -2.712 -18.502 1.00 95.62 86 ARG A CA 1
ATOM 683 C C . ARG A 1 86 ? 14.067 -1.400 -18.550 1.00 95.62 86 ARG A C 1
ATOM 685 O O . ARG A 1 86 ? 14.538 -0.414 -17.993 1.00 95.62 86 ARG A O 1
ATOM 692 N N . ALA A 1 87 ? 12.873 -1.410 -19.140 1.00 96.81 87 ALA A N 1
ATOM 693 C CA . ALA A 1 87 ? 12.034 -0.219 -19.204 1.00 96.81 87 ALA A CA 1
ATOM 694 C C . ALA A 1 87 ? 11.597 0.262 -17.810 1.00 96.81 87 ALA A C 1
ATOM 696 O O . ALA A 1 87 ? 11.594 1.461 -17.557 1.00 96.81 87 ALA A O 1
ATOM 697 N N . ILE A 1 88 ? 11.284 -0.648 -16.880 1.00 97.88 88 ILE A N 1
ATOM 698 C CA . ILE A 1 88 ? 10.965 -0.290 -15.487 1.00 97.88 88 ILE A CA 1
ATOM 699 C C . ILE A 1 88 ? 12.169 0.360 -14.792 1.00 97.88 88 ILE A C 1
ATOM 701 O O . ILE A 1 88 ? 12.005 1.376 -14.113 1.00 97.88 88 ILE A O 1
ATOM 705 N N . LEU A 1 89 ? 13.378 -0.178 -14.978 1.00 97.06 89 LEU A N 1
ATOM 706 C CA . LEU A 1 89 ? 14.598 0.402 -14.408 1.00 97.06 89 LEU A CA 1
ATOM 707 C C . LEU A 1 89 ? 14.889 1.796 -14.986 1.00 97.06 89 LEU A C 1
ATOM 709 O O . LEU A 1 89 ? 15.097 2.743 -14.227 1.00 97.06 89 LEU A O 1
ATOM 713 N N . GLY A 1 90 ? 14.841 1.944 -16.314 1.00 96.75 90 GLY A N 1
ATOM 714 C CA . GLY A 1 90 ? 15.027 3.233 -16.990 1.00 96.75 90 GLY A CA 1
ATOM 715 C C . GLY A 1 90 ? 13.991 4.270 -16.551 1.00 96.75 90 GLY A C 1
ATOM 716 O O . GLY A 1 90 ? 14.346 5.392 -16.177 1.00 96.75 90 GLY A O 1
ATOM 717 N N . ALA A 1 91 ? 12.719 3.869 -16.495 1.00 98.00 91 ALA A N 1
ATOM 718 C CA . ALA A 1 91 ? 11.627 4.701 -16.009 1.00 98.00 91 ALA A CA 1
ATOM 719 C C . ALA A 1 91 ? 11.790 5.088 -14.534 1.00 98.00 91 ALA A C 1
ATOM 721 O O . ALA A 1 91 ? 11.517 6.230 -14.192 1.00 98.00 91 ALA A O 1
ATOM 722 N N . THR A 1 92 ? 12.272 4.195 -13.665 1.00 98.12 92 THR A N 1
ATOM 723 C CA . THR A 1 92 ? 12.498 4.491 -12.237 1.00 98.12 92 THR A CA 1
ATOM 724 C C . THR A 1 92 ? 13.568 5.566 -12.043 1.00 98.12 92 THR A C 1
ATOM 726 O O . THR A 1 92 ? 13.366 6.524 -11.289 1.00 98.12 92 THR A O 1
ATOM 729 N N . ILE A 1 93 ? 14.679 5.465 -12.780 1.00 97.44 93 ILE A N 1
ATOM 730 C CA . ILE A 1 93 ? 15.761 6.458 -12.738 1.00 97.44 93 ILE A CA 1
ATOM 731 C C . ILE A 1 93 ? 15.251 7.824 -13.209 1.00 97.44 93 ILE A C 1
ATOM 733 O O . ILE A 1 93 ? 15.495 8.839 -12.552 1.00 97.44 93 ILE A O 1
ATOM 737 N N . LYS A 1 94 ? 14.528 7.858 -14.336 1.00 97.50 94 LYS A N 1
ATOM 738 C CA . LYS A 1 94 ? 13.958 9.093 -14.896 1.00 97.50 94 LYS A CA 1
ATOM 739 C C . LYS A 1 94 ? 12.891 9.687 -13.977 1.00 97.50 94 LYS A C 1
ATOM 741 O O . LYS A 1 94 ? 12.966 10.866 -13.638 1.00 97.50 94 LYS A O 1
ATOM 746 N N . ALA A 1 95 ? 11.961 8.864 -13.493 1.00 97.44 95 ALA A N 1
ATOM 747 C CA . ALA A 1 95 ? 10.904 9.276 -12.577 1.00 97.44 95 ALA A CA 1
ATOM 748 C C . ALA A 1 95 ? 11.466 9.858 -11.281 1.00 97.44 95 ALA A C 1
ATOM 750 O O . ALA A 1 95 ? 10.916 10.832 -10.796 1.00 97.44 95 ALA A O 1
ATOM 751 N N . THR A 1 96 ? 12.586 9.353 -10.758 1.00 97.06 96 THR A N 1
ATOM 752 C CA . THR A 1 96 ? 13.207 9.926 -9.548 1.00 97.06 96 THR A CA 1
ATOM 753 C C . THR A 1 96 ? 13.642 11.384 -9.719 1.00 97.06 96 THR A C 1
ATOM 755 O O . THR A 1 96 ? 13.735 12.113 -8.738 1.00 97.06 96 THR A O 1
ATOM 758 N N . ARG A 1 97 ? 13.889 11.830 -10.956 1.00 94.75 97 ARG A N 1
ATOM 759 C CA . ARG A 1 97 ? 14.248 13.222 -11.269 1.00 94.75 97 ARG A CA 1
ATOM 760 C C . ARG A 1 97 ? 13.045 14.048 -11.725 1.00 94.75 97 ARG A C 1
ATOM 762 O O . ARG A 1 97 ? 12.942 15.220 -11.384 1.00 94.75 97 ARG A O 1
ATOM 769 N N . GLU A 1 98 ? 12.177 13.455 -12.543 1.00 94.94 98 GLU A N 1
ATOM 770 C CA . GLU A 1 98 ? 11.051 14.137 -13.202 1.00 94.94 98 GLU A CA 1
ATOM 771 C C . GLU A 1 98 ? 9.775 14.187 -12.354 1.00 94.94 98 GLU A C 1
ATOM 773 O O . GLU A 1 98 ? 8.901 15.031 -12.559 1.00 94.94 98 GLU A O 1
ATOM 778 N N . VAL A 1 99 ? 9.634 13.240 -11.436 1.00 94.25 99 VAL A N 1
ATOM 779 C CA . VAL A 1 99 ? 8.648 13.245 -10.362 1.00 94.25 99 VAL A CA 1
ATOM 780 C C . VAL A 1 99 ? 9.436 13.618 -9.107 1.00 94.25 99 VAL A C 1
ATOM 782 O O . VAL A 1 99 ? 10.557 13.135 -8.951 1.00 94.25 99 VAL A O 1
ATOM 785 N N . PRO A 1 100 ? 8.920 14.479 -8.214 1.00 92.06 100 PRO A N 1
ATOM 786 C CA . PRO A 1 100 ? 9.652 14.891 -7.017 1.00 92.06 100 PRO A CA 1
ATOM 787 C C . PRO A 1 100 ? 9.669 13.767 -5.963 1.00 92.06 100 PRO A C 1
ATOM 789 O O . PRO A 1 100 ? 9.164 13.927 -4.856 1.00 92.06 100 PRO A O 1
ATOM 792 N N . LEU A 1 101 ? 10.214 12.605 -6.335 1.00 96.94 101 LEU A N 1
ATOM 793 C CA . LEU A 1 101 ? 10.405 11.451 -5.473 1.00 96.94 101 LEU A CA 1
ATOM 794 C C . LEU A 1 101 ? 11.575 11.697 -4.533 1.00 96.94 101 LEU A C 1
ATOM 796 O O . LEU A 1 101 ? 12.590 12.292 -4.899 1.00 96.94 101 LEU A O 1
ATOM 800 N N . ARG A 1 102 ? 11.469 11.141 -3.335 1.00 96.50 102 ARG A N 1
ATOM 801 C CA . ARG A 1 102 ? 12.621 10.929 -2.479 1.00 96.50 102 ARG A CA 1
ATOM 802 C C . ARG A 1 102 ? 13.383 9.698 -2.993 1.00 96.50 102 ARG A C 1
ATOM 804 O O . ARG A 1 102 ? 12.769 8.671 -3.275 1.00 96.50 102 ARG A O 1
ATOM 811 N N . PRO A 1 103 ? 14.717 9.752 -3.119 1.00 95.56 103 PRO A N 1
ATOM 812 C CA . PRO A 1 103 ? 15.521 8.554 -3.320 1.00 95.56 103 PRO A CA 1
ATOM 813 C C . PRO A 1 103 ? 15.484 7.683 -2.057 1.00 95.56 103 PRO A C 1
ATOM 815 O O . PRO A 1 103 ? 16.149 7.972 -1.063 1.00 95.56 103 PRO A O 1
ATOM 818 N N . ASN A 1 104 ? 14.659 6.643 -2.071 1.00 94.81 104 ASN A N 1
ATOM 819 C CA . ASN A 1 104 ? 14.452 5.697 -0.981 1.00 94.81 104 ASN A CA 1
ATOM 820 C C . ASN A 1 104 ? 15.418 4.496 -1.037 1.00 94.81 104 ASN A C 1
ATOM 822 O O . ASN A 1 104 ? 15.652 3.870 -0.006 1.00 94.81 104 ASN A O 1
ATOM 826 N N . ALA A 1 105 ? 16.016 4.198 -2.197 1.00 93.56 105 ALA A N 1
ATOM 827 C CA . ALA A 1 105 ? 16.951 3.080 -2.356 1.00 93.56 105 ALA A CA 1
ATOM 828 C C . ALA A 1 105 ? 18.340 3.383 -1.759 1.00 93.56 105 ALA A C 1
ATOM 830 O O . ALA A 1 105 ? 19.158 4.085 -2.370 1.00 93.56 105 ALA A O 1
ATOM 831 N N . VAL A 1 106 ? 18.591 2.813 -0.580 1.00 92.19 106 VAL A N 1
ATOM 832 C CA . VAL A 1 106 ? 19.862 2.867 0.156 1.00 92.19 106 VAL A CA 1
ATOM 833 C C . VAL A 1 106 ? 20.514 1.487 0.147 1.00 92.19 106 VAL A C 1
ATOM 835 O O . VAL A 1 106 ? 19.857 0.485 0.434 1.00 92.19 106 VAL A O 1
ATOM 838 N N . ASP A 1 107 ? 21.803 1.433 -0.175 1.00 92.50 107 ASP A N 1
ATOM 839 C CA . ASP A 1 107 ? 22.599 0.213 -0.095 1.00 92.50 107 ASP A CA 1
ATOM 840 C C . ASP A 1 107 ? 22.704 -0.253 1.364 1.00 92.50 107 ASP A C 1
ATOM 842 O O . ASP A 1 107 ? 23.120 0.494 2.250 1.00 92.50 107 ASP A O 1
ATOM 846 N N . SER A 1 108 ? 22.298 -1.495 1.629 1.00 89.19 108 SER A N 1
ATOM 847 C CA . SER A 1 108 ? 22.217 -2.024 2.996 1.00 89.19 108 SER A CA 1
ATOM 848 C C . SER A 1 108 ? 23.577 -2.358 3.618 1.00 89.19 108 SER A C 1
ATOM 850 O O . SER A 1 108 ? 23.644 -2.565 4.827 1.00 89.19 108 SER A O 1
ATOM 852 N N . ILE A 1 109 ? 24.646 -2.442 2.821 1.00 92.75 109 ILE A N 1
ATOM 853 C CA . ILE A 1 109 ? 26.004 -2.744 3.286 1.00 92.75 109 ILE A CA 1
ATOM 854 C C . ILE A 1 109 ? 26.773 -1.444 3.524 1.00 92.75 109 ILE A C 1
ATOM 856 O O . ILE A 1 109 ? 27.408 -1.293 4.566 1.00 92.75 109 ILE A O 1
ATOM 860 N N . THR A 1 110 ? 26.729 -0.510 2.573 1.00 94.69 110 THR A N 1
ATOM 861 C CA . THR A 1 110 ? 27.526 0.727 2.631 1.00 94.69 110 THR A CA 1
ATOM 862 C C . THR A 1 110 ? 26.779 1.899 3.263 1.00 94.69 110 THR A C 1
ATOM 864 O O . THR A 1 110 ? 27.409 2.844 3.733 1.00 94.69 110 THR A O 1
ATOM 867 N N . GLY A 1 111 ? 25.443 1.856 3.287 1.00 93.56 111 GLY A N 1
ATOM 868 C CA . GLY A 1 111 ? 24.599 2.979 3.697 1.00 93.56 111 GLY A CA 1
ATOM 869 C C . GLY A 1 111 ? 24.514 4.097 2.652 1.00 93.56 111 GLY A C 1
ATOM 870 O O . GLY A 1 111 ? 23.909 5.138 2.915 1.00 93.56 111 GLY A O 1
ATOM 871 N N . GLU A 1 112 ? 25.105 3.912 1.470 1.00 94.94 112 GLU A N 1
ATOM 872 C CA . GLU A 1 112 ? 25.080 4.908 0.404 1.00 94.94 112 GLU A CA 1
ATOM 873 C C . GLU A 1 112 ? 23.722 4.933 -0.300 1.00 94.94 112 GLU A C 1
ATOM 875 O O . GLU A 1 112 ? 23.111 3.904 -0.586 1.00 94.94 112 GLU A O 1
ATOM 880 N N . ASN A 1 113 ? 23.238 6.133 -0.610 1.00 94.75 113 ASN A N 1
ATOM 881 C CA . ASN A 1 113 ? 22.007 6.304 -1.366 1.00 94.75 113 ASN A CA 1
ATOM 882 C C . ASN A 1 113 ? 22.323 6.423 -2.859 1.00 94.75 113 ASN A C 1
ATOM 884 O O . ASN A 1 113 ? 23.100 7.285 -3.268 1.00 94.75 113 ASN A O 1
ATOM 888 N N . SER A 1 114 ? 21.665 5.600 -3.672 1.00 91.12 114 SER A N 1
ATOM 889 C CA . SER A 1 114 ? 21.801 5.601 -5.136 1.00 91.12 114 SER A CA 1
ATOM 890 C C . SER A 1 114 ? 21.429 6.933 -5.806 1.00 91.12 114 SER A C 1
ATOM 892 O O . SER A 1 114 ? 21.834 7.208 -6.936 1.00 91.12 114 SER A O 1
ATOM 894 N N . GLY A 1 115 ? 20.601 7.749 -5.144 1.00 95.81 115 GLY A N 1
ATOM 895 C CA . GLY A 1 115 ? 20.071 9.006 -5.669 1.00 95.81 115 GLY A CA 1
ATOM 896 C C . GLY A 1 115 ? 19.045 8.840 -6.797 1.00 95.81 115 GLY A C 1
ATOM 897 O O . GLY A 1 115 ? 18.575 9.839 -7.336 1.00 95.81 115 GLY A O 1
ATOM 898 N N . ASN A 1 116 ? 18.696 7.607 -7.179 1.00 96.25 116 ASN A N 1
ATOM 899 C CA . ASN A 1 116 ? 17.858 7.322 -8.349 1.00 96.25 116 ASN A CA 1
ATOM 900 C C . ASN A 1 116 ? 16.814 6.206 -8.132 1.00 96.25 116 ASN A C 1
ATOM 902 O O . ASN A 1 116 ? 16.216 5.750 -9.106 1.00 96.25 116 ASN A O 1
ATOM 906 N N . ASN A 1 117 ? 16.597 5.781 -6.880 1.00 96.44 117 ASN A N 1
ATOM 907 C CA . ASN A 1 117 ? 15.687 4.690 -6.499 1.00 96.44 117 ASN A CA 1
ATOM 908 C C . ASN A 1 117 ? 16.019 3.313 -7.106 1.00 96.44 117 ASN A C 1
ATOM 910 O O . ASN A 1 117 ? 15.152 2.441 -7.138 1.00 96.44 117 ASN A O 1
ATOM 914 N N . VAL A 1 118 ? 17.258 3.089 -7.554 1.00 96.19 118 VAL A N 1
ATOM 915 C CA . VAL A 1 118 ? 17.721 1.792 -8.067 1.00 96.19 118 VAL A CA 1
ATOM 916 C C . VAL A 1 118 ? 18.908 1.287 -7.251 1.00 96.19 118 VAL A C 1
ATOM 918 O O . VAL A 1 118 ? 19.806 2.041 -6.897 1.00 96.19 118 VAL A O 1
ATOM 921 N N . GLY A 1 119 ? 18.934 -0.011 -6.971 1.00 93.62 119 GLY A N 1
ATOM 922 C CA . GLY A 1 119 ? 20.000 -0.678 -6.233 1.00 93.62 119 GLY A CA 1
ATOM 923 C C . GLY A 1 119 ? 19.914 -2.194 -6.374 1.00 93.62 119 GLY A C 1
ATOM 924 O O . GLY A 1 119 ? 19.179 -2.719 -7.213 1.00 93.62 119 GLY A O 1
ATOM 925 N N . VAL A 1 120 ? 20.655 -2.923 -5.540 1.00 91.19 120 VAL A N 1
ATOM 926 C CA . VAL A 1 120 ? 20.572 -4.389 -5.507 1.00 91.19 120 VAL A CA 1
ATOM 927 C C . VAL A 1 120 ? 19.151 -4.798 -5.117 1.00 91.19 120 VAL A C 1
ATOM 929 O O . VAL A 1 120 ? 18.688 -4.472 -4.030 1.00 91.19 120 VAL A O 1
ATOM 932 N N . ASN A 1 121 ? 18.459 -5.505 -6.016 1.00 91.12 121 ASN A N 1
ATOM 933 C CA . ASN A 1 121 ? 17.058 -5.927 -5.868 1.00 91.12 121 ASN A CA 1
ATOM 934 C C . ASN A 1 121 ? 16.036 -4.780 -5.711 1.00 91.12 121 ASN A C 1
ATOM 936 O O . ASN A 1 121 ? 14.914 -5.024 -5.269 1.00 91.12 121 ASN A O 1
ATOM 940 N N . VAL A 1 122 ? 16.392 -3.548 -6.094 1.00 93.81 122 VAL A N 1
ATOM 941 C CA . VAL A 1 122 ? 15.520 -2.369 -5.995 1.00 93.81 122 VAL A CA 1
ATOM 942 C C . VAL A 1 122 ? 15.490 -1.621 -7.336 1.00 93.81 122 VAL A C 1
ATOM 944 O O . VAL A 1 122 ? 16.557 -1.292 -7.852 1.00 93.81 122 VAL A O 1
ATOM 947 N N . PRO A 1 123 ? 14.312 -1.303 -7.902 1.00 95.81 123 PRO A N 1
ATOM 948 C CA . PRO A 1 123 ? 12.998 -1.789 -7.493 1.00 95.81 123 PRO A CA 1
ATOM 949 C C . PRO A 1 123 ? 12.867 -3.304 -7.682 1.00 95.81 123 PRO A C 1
ATOM 951 O O . PRO A 1 123 ? 13.448 -3.881 -8.604 1.00 95.81 123 PRO A O 1
ATOM 954 N N . TRP A 1 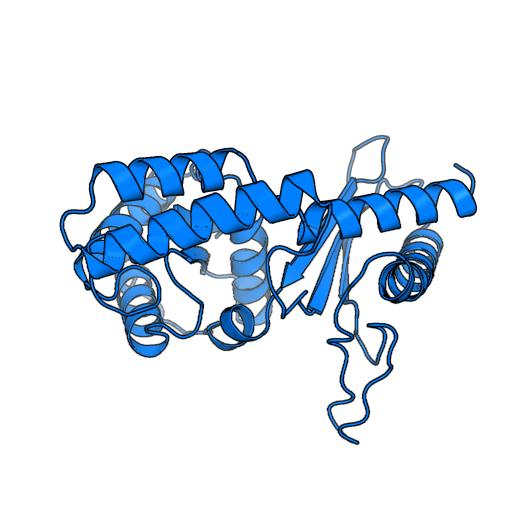124 ? 12.063 -3.949 -6.839 1.00 95.31 124 TRP A N 1
ATOM 955 C CA . TRP A 1 124 ? 11.713 -5.353 -7.049 1.00 95.31 124 TRP A CA 1
ATOM 956 C C . TRP A 1 124 ? 10.587 -5.463 -8.081 1.00 95.31 124 TRP A C 1
ATOM 958 O O . TRP A 1 124 ? 9.589 -4.740 -8.008 1.00 95.31 124 TRP A O 1
ATOM 968 N N . ILE A 1 125 ? 10.762 -6.370 -9.044 1.00 96.69 125 ILE A N 1
ATOM 969 C CA . ILE A 1 125 ? 9.842 -6.579 -10.166 1.00 96.69 125 ILE A CA 1
ATOM 970 C C . ILE A 1 125 ? 9.379 -8.033 -10.145 1.00 96.69 125 ILE A C 1
ATOM 972 O O . ILE A 1 125 ? 10.096 -8.939 -10.584 1.00 96.69 125 ILE A O 1
ATOM 976 N N . GLU A 1 126 ? 8.165 -8.229 -9.657 1.00 95.00 126 GLU A N 1
ATOM 977 C CA . GLU A 1 126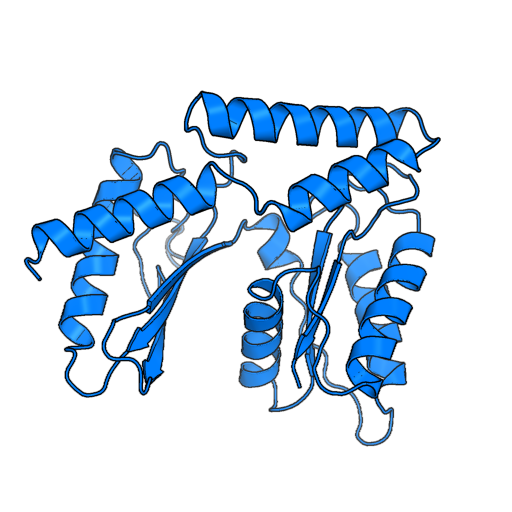 ? 7.459 -9.499 -9.694 1.00 95.00 126 GLU A CA 1
ATOM 978 C C . GLU A 1 126 ? 6.773 -9.648 -11.051 1.00 95.00 126 GLU A C 1
ATOM 980 O O . GLU A 1 126 ? 6.118 -8.724 -11.533 1.00 95.00 126 GLU A O 1
ATOM 985 N N . VAL A 1 127 ? 6.996 -10.782 -11.716 1.00 95.19 127 VAL A N 1
ATOM 986 C CA . VAL A 1 127 ? 6.453 -11.049 -13.052 1.00 95.19 127 VAL A CA 1
ATOM 987 C C . VAL A 1 127 ? 5.701 -12.363 -13.007 1.00 95.19 127 VAL A C 1
ATOM 989 O O . VAL A 1 127 ? 6.306 -13.400 -12.735 1.00 95.19 127 VAL A O 1
ATOM 992 N N . GLU A 1 128 ? 4.419 -12.319 -13.345 1.00 94.62 128 GLU A N 1
ATOM 993 C CA . GLU A 1 128 ? 3.571 -13.495 -13.486 1.00 94.62 128 GLU A CA 1
ATOM 994 C C . GLU A 1 128 ? 3.048 -13.634 -14.923 1.00 94.62 128 GLU A C 1
ATOM 996 O O . GLU A 1 128 ? 2.817 -12.628 -15.604 1.00 94.62 128 GLU A O 1
ATOM 1001 N N . PRO A 1 129 ? 2.860 -14.865 -15.427 1.00 96.00 129 PRO A N 1
ATOM 1002 C CA . PRO A 1 129 ? 2.199 -15.082 -16.705 1.00 96.00 129 PRO A CA 1
ATOM 1003 C C . PRO A 1 129 ? 0.751 -14.581 -16.688 1.00 96.00 129 PRO A C 1
ATOM 1005 O O . PRO A 1 129 ? 0.054 -14.677 -15.682 1.00 96.00 129 PRO A O 1
ATOM 1008 N N . SER A 1 130 ? 0.275 -14.105 -17.834 1.00 96.00 130 SER A N 1
ATOM 1009 C CA . SER A 1 130 ? -1.122 -13.728 -18.042 1.00 96.00 130 SER A CA 1
ATOM 1010 C C . SER A 1 130 ? -1.631 -14.213 -19.393 1.00 96.00 130 SER A C 1
ATOM 1012 O O . SER A 1 130 ? -0.859 -14.334 -20.346 1.00 96.00 130 SER A O 1
ATOM 1014 N N . ASP A 1 131 ? -2.939 -14.443 -19.475 1.00 95.38 131 ASP A N 1
ATOM 1015 C CA . ASP A 1 131 ? -3.645 -14.753 -20.724 1.00 95.38 131 ASP A CA 1
ATOM 1016 C C . ASP A 1 131 ? -4.196 -13.491 -21.417 1.00 95.38 131 ASP A C 1
ATOM 1018 O O . ASP A 1 131 ? -4.831 -13.583 -22.466 1.00 95.38 131 ASP A O 1
ATOM 1022 N N . ASN A 1 132 ? -3.935 -12.306 -20.853 1.00 93.88 132 ASN A N 1
ATOM 1023 C CA . ASN A 1 132 ? -4.275 -11.026 -21.472 1.00 93.88 132 ASN A CA 1
ATOM 1024 C C . ASN A 1 132 ? -3.562 -10.856 -22.827 1.00 93.88 132 ASN A C 1
ATOM 1026 O O . ASN A 1 132 ? -2.522 -11.456 -23.089 1.00 93.88 132 ASN A O 1
ATOM 1030 N N . ASP A 1 133 ? -4.069 -9.971 -23.680 1.00 94.06 133 ASP A N 1
ATOM 1031 C CA . ASP A 1 133 ? -3.378 -9.510 -24.893 1.00 94.06 133 ASP A CA 1
ATOM 1032 C C . ASP A 1 133 ? -2.529 -8.243 -24.649 1.00 94.06 133 ASP A C 1
ATOM 1034 O O . ASP A 1 133 ? -1.846 -7.747 -25.549 1.00 94.06 133 ASP A O 1
ATOM 1038 N N . TYR A 1 134 ? -2.520 -7.746 -23.408 1.00 93.88 134 TYR A N 1
ATOM 1039 C CA . TYR A 1 134 ? -1.775 -6.577 -22.950 1.00 93.88 134 TYR A CA 1
ATOM 1040 C C . TYR A 1 134 ? -0.853 -6.907 -21.765 1.00 93.88 134 TYR A C 1
ATOM 1042 O O . TYR A 1 134 ? -1.062 -7.872 -21.031 1.00 93.88 134 TYR A O 1
ATOM 1050 N N . VAL A 1 135 ? 0.179 -6.078 -21.570 1.00 95.12 135 VAL A N 1
ATOM 1051 C CA . VAL A 1 135 ? 1.017 -6.102 -20.360 1.00 95.12 135 VAL A CA 1
ATOM 1052 C C . VAL A 1 135 ? 0.345 -5.240 -19.300 1.00 95.12 135 VAL A C 1
ATOM 1054 O O . VAL A 1 135 ? 0.113 -4.054 -19.541 1.00 95.12 135 VAL A O 1
ATOM 1057 N N . GLU A 1 136 ? 0.068 -5.809 -18.133 1.00 96.44 136 GLU A N 1
ATOM 1058 C CA . GLU A 1 136 ? -0.405 -5.054 -16.972 1.00 96.44 136 GLU A CA 1
ATOM 1059 C C . GLU A 1 136 ? 0.774 -4.765 -16.047 1.00 96.44 136 GLU A C 1
ATOM 1061 O O . GLU A 1 136 ? 1.554 -5.668 -15.744 1.00 96.44 136 GLU A O 1
ATOM 1066 N N . ILE A 1 137 ? 0.923 -3.512 -15.617 1.00 96.88 137 ILE A N 1
ATOM 1067 C CA . ILE A 1 137 ? 1.968 -3.100 -14.676 1.00 96.88 137 ILE A CA 1
ATOM 1068 C C . ILE A 1 137 ? 1.297 -2.349 -13.533 1.00 96.88 137 ILE A C 1
ATOM 1070 O O . ILE A 1 137 ? 0.798 -1.239 -13.723 1.00 96.88 137 ILE A O 1
ATOM 1074 N N . THR A 1 138 ? 1.344 -2.933 -12.344 1.00 96.75 138 THR A N 1
ATOM 1075 C CA . THR A 1 138 ? 0.925 -2.285 -11.103 1.00 96.75 138 THR A CA 1
ATOM 1076 C C . THR A 1 138 ? 2.151 -1.701 -10.421 1.00 96.75 138 THR A C 1
ATOM 1078 O O . THR A 1 138 ? 3.114 -2.415 -10.142 1.00 96.75 138 THR A O 1
ATOM 1081 N N . VAL A 1 139 ? 2.119 -0.393 -10.159 1.00 97.44 139 VAL A N 1
ATOM 1082 C CA . VAL A 1 139 ? 3.169 0.318 -9.422 1.00 97.44 139 VAL A CA 1
ATOM 1083 C C . VAL A 1 139 ? 2.739 0.448 -7.969 1.00 97.44 139 VAL A C 1
ATOM 1085 O O . VAL A 1 139 ? 1.686 1.013 -7.682 1.00 97.44 139 VAL A O 1
ATOM 1088 N N . PHE A 1 140 ? 3.562 -0.054 -7.056 1.00 96.06 140 PHE A N 1
ATOM 1089 C CA . PHE A 1 140 ? 3.272 -0.089 -5.630 1.00 96.06 140 PHE A CA 1
ATOM 1090 C C . PHE A 1 140 ? 4.413 0.568 -4.836 1.00 96.06 140 PHE A C 1
ATOM 1092 O O . PHE A 1 140 ? 5.367 -0.112 -4.446 1.00 96.06 140 PHE A O 1
ATOM 1099 N N . PRO A 1 141 ? 4.364 1.898 -4.626 1.00 96.06 141 PRO A N 1
ATOM 1100 C CA . PRO A 1 141 ? 5.294 2.593 -3.744 1.00 96.06 141 PRO A CA 1
ATOM 1101 C C . PRO A 1 141 ? 4.979 2.237 -2.289 1.00 96.06 141 PRO A C 1
ATOM 1103 O O . PRO A 1 141 ? 3.920 2.583 -1.766 1.00 96.06 141 PRO A O 1
ATOM 1106 N N . LYS A 1 142 ? 5.896 1.541 -1.616 1.00 94.88 142 LYS A N 1
ATOM 1107 C CA . LYS A 1 142 ? 5.712 1.130 -0.222 1.00 94.88 142 LYS A CA 1
ATOM 1108 C C . LYS A 1 142 ? 6.552 2.001 0.703 1.00 94.88 142 LYS A C 1
ATOM 1110 O O . LYS A 1 142 ? 7.778 1.918 0.698 1.00 94.88 142 LYS A O 1
ATOM 1115 N N . GLY A 1 143 ? 5.885 2.852 1.481 1.00 95.12 143 GLY A N 1
ATOM 1116 C CA . GLY A 1 143 ? 6.533 3.683 2.499 1.00 95.12 143 GLY A CA 1
ATOM 1117 C C . GLY A 1 143 ? 7.180 2.831 3.593 1.00 95.12 143 GLY A C 1
ATOM 1118 O O . GLY A 1 143 ? 6.592 1.843 4.036 1.00 95.12 143 GLY A O 1
ATOM 1119 N N . GLY A 1 144 ? 8.362 3.230 4.055 1.00 91.88 144 GLY A N 1
ATOM 1120 C CA . GLY A 1 144 ? 9.171 2.489 5.019 1.00 91.88 144 GLY A CA 1
ATOM 1121 C C . GLY A 1 144 ? 8.484 2.310 6.371 1.00 91.88 144 GLY A C 1
ATOM 1122 O O . GLY A 1 144 ? 8.568 1.234 6.946 1.00 91.88 144 GLY A O 1
ATOM 1123 N N . GLY A 1 145 ? 7.728 3.303 6.854 1.00 91.94 145 GLY A N 1
ATOM 1124 C CA . GLY A 1 145 ? 6.950 3.160 8.097 1.00 91.94 145 GLY A CA 1
ATOM 1125 C C . GLY A 1 145 ? 5.914 2.035 8.015 1.00 91.94 145 GLY A C 1
ATOM 1126 O O . GLY A 1 145 ? 5.787 1.223 8.929 1.00 91.94 145 GLY A O 1
ATOM 1127 N N . ALA A 1 146 ? 5.231 1.930 6.875 1.00 93.94 146 ALA A N 1
ATOM 1128 C CA . ALA A 1 146 ? 4.278 0.859 6.631 1.00 93.94 146 ALA A CA 1
ATOM 1129 C C . ALA A 1 146 ? 4.972 -0.478 6.324 1.00 93.94 146 ALA A C 1
ATOM 1131 O O . ALA A 1 146 ? 4.400 -1.526 6.601 1.00 93.94 146 ALA A O 1
ATOM 1132 N N . ASP A 1 147 ? 6.141 -0.477 5.675 1.00 92.75 147 ASP A N 1
ATOM 1133 C CA . ASP A 1 147 ? 6.899 -1.705 5.381 1.00 92.75 147 ASP A CA 1
ATOM 1134 C C . ASP A 1 147 ? 7.501 -2.309 6.660 1.00 92.75 147 ASP A C 1
ATOM 1136 O O . ASP A 1 147 ? 7.374 -3.508 6.893 1.00 92.75 147 ASP A O 1
ATOM 1140 N N . ASN A 1 148 ? 8.033 -1.471 7.555 1.00 93.31 148 ASN A N 1
ATOM 1141 C CA . ASN A 1 148 ? 8.579 -1.866 8.858 1.00 93.31 148 ASN A CA 1
ATOM 1142 C C . ASN A 1 148 ? 7.519 -2.411 9.827 1.00 93.31 148 ASN A C 1
ATOM 1144 O O . ASN A 1 148 ? 7.862 -3.098 10.785 1.00 93.31 148 ASN A O 1
ATOM 1148 N N . ALA A 1 149 ? 6.240 -2.109 9.589 1.00 95.38 149 ALA A N 1
ATOM 1149 C CA . ALA A 1 149 ? 5.118 -2.665 10.342 1.00 95.38 149 ALA A CA 1
ATOM 1150 C C . ALA A 1 149 ? 4.695 -4.067 9.853 1.00 95.38 149 ALA A C 1
ATOM 1152 O O . ALA A 1 149 ? 3.747 -4.643 10.386 1.00 95.38 149 ALA A O 1
ATOM 1153 N N . SER A 1 150 ? 5.365 -4.620 8.837 1.00 96.19 150 SER A N 1
ATOM 1154 C CA . SER A 1 150 ? 5.072 -5.958 8.320 1.00 96.19 150 SER A CA 1
ATOM 1155 C C . SER A 1 150 ? 5.564 -7.041 9.282 1.00 96.19 150 SER A C 1
ATOM 1157 O O . SER A 1 150 ? 6.696 -6.995 9.763 1.00 96.19 150 SER A O 1
ATOM 1159 N N . VAL A 1 151 ? 4.728 -8.050 9.539 1.00 95.75 151 VAL A N 1
ATOM 1160 C CA . VAL A 1 151 ? 5.022 -9.129 10.493 1.00 95.75 151 VAL A CA 1
ATOM 1161 C C . VAL A 1 151 ? 4.743 -10.483 9.854 1.00 95.75 151 VAL A C 1
ATOM 1163 O O . VAL A 1 151 ? 3.660 -10.710 9.321 1.00 95.75 151 VAL A O 1
ATOM 1166 N N . LEU A 1 152 ? 5.697 -11.407 9.979 1.00 96.06 152 LEU A N 1
ATOM 1167 C CA . LEU A 1 152 ? 5.504 -12.822 9.679 1.00 96.06 152 LEU A CA 1
ATOM 1168 C C . LEU A 1 152 ? 5.308 -13.595 10.986 1.00 96.06 152 LEU A C 1
ATOM 1170 O O . LEU A 1 152 ? 6.149 -13.521 11.881 1.00 96.06 152 LEU A O 1
ATOM 1174 N N . THR A 1 153 ? 4.226 -14.366 11.079 1.00 93.00 153 THR A N 1
ATOM 1175 C CA . THR A 1 153 ? 3.948 -15.234 12.232 1.00 93.00 153 THR A CA 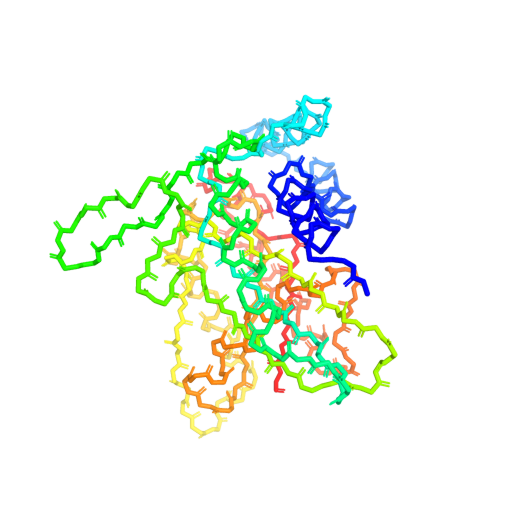1
ATOM 1176 C C . THR A 1 153 ? 3.721 -16.667 11.772 1.00 93.00 153 THR A C 1
ATOM 1178 O O . THR A 1 153 ? 2.975 -16.907 10.825 1.00 93.00 153 THR A O 1
ATOM 1181 N N . PHE A 1 154 ? 4.352 -17.624 12.455 1.00 91.50 154 PHE A N 1
ATOM 1182 C CA . PHE A 1 154 ? 4.108 -19.050 12.249 1.00 91.50 154 PHE A CA 1
ATOM 1183 C C . PHE A 1 154 ? 3.086 -19.539 13.269 1.00 91.50 154 PHE A C 1
ATOM 1185 O O . PHE A 1 154 ? 3.344 -19.502 14.471 1.00 91.50 154 PHE A O 1
ATOM 1192 N N . LEU A 1 155 ? 1.939 -19.991 12.773 1.00 87.31 155 LEU A N 1
ATOM 1193 C CA . LEU A 1 155 ? 0.874 -20.548 13.596 1.00 87.31 155 LEU A CA 1
ATOM 1194 C C . LEU A 1 155 ? 1.030 -22.072 13.713 1.00 87.31 155 LEU A C 1
ATOM 1196 O O . LEU A 1 155 ? 1.286 -22.726 12.694 1.00 87.31 155 LEU A O 1
ATOM 1200 N N . PRO A 1 156 ? 0.878 -22.653 14.916 1.00 82.19 156 PRO A N 1
ATOM 1201 C CA . PRO A 1 156 ? 0.759 -24.095 15.083 1.00 82.19 156 PRO A CA 1
ATOM 1202 C C . PRO A 1 156 ? -0.373 -24.692 14.236 1.00 82.19 156 PRO A C 1
ATOM 1204 O O . PRO A 1 156 ? -1.408 -24.074 13.974 1.00 82.19 156 PRO A O 1
ATOM 1207 N N . VAL A 1 157 ? -0.179 -25.938 13.800 1.00 68.94 157 VAL A N 1
ATOM 1208 C CA . VAL A 1 157 ? -1.182 -26.668 13.018 1.00 68.94 157 VAL A CA 1
ATOM 1209 C C . VAL A 1 157 ? -2.385 -26.972 13.914 1.00 68.94 157 VAL A C 1
ATOM 1211 O O . VAL A 1 157 ? -2.264 -27.753 14.852 1.00 68.94 157 VAL A O 1
ATOM 1214 N N . GLY A 1 158 ? -3.545 -26.389 13.599 1.00 66.19 158 GLY A N 1
ATOM 1215 C CA . GLY A 1 158 ? -4.813 -26.654 14.295 1.00 66.19 158 GLY A CA 1
ATOM 1216 C C . GLY A 1 158 ? -5.497 -25.426 14.898 1.00 66.19 158 GLY A C 1
ATOM 1217 O O . GLY A 1 158 ? -6.700 -25.482 15.134 1.00 66.19 158 GLY A O 1
ATOM 1218 N N . ASP A 1 159 ? -4.785 -24.306 15.052 1.00 65.56 159 ASP A N 1
ATOM 1219 C CA . ASP A 1 159 ? -5.319 -23.096 15.708 1.00 65.56 159 ASP A CA 1
ATOM 1220 C C . ASP A 1 159 ? -6.339 -22.325 14.838 1.00 65.56 159 ASP A C 1
ATOM 1222 O O . ASP A 1 159 ? -7.080 -21.453 15.303 1.00 65.56 159 ASP A O 1
ATOM 1226 N N . GLY A 1 160 ? -6.449 -22.711 13.564 1.00 72.81 160 GLY A N 1
ATOM 1227 C CA . GLY A 1 160 ? -7.478 -22.245 12.641 1.00 72.81 160 GLY A CA 1
ATOM 1228 C C . GLY A 1 160 ? -7.404 -20.749 12.319 1.00 72.81 160 GLY A C 1
ATOM 1229 O O . GLY A 1 160 ? -6.449 -20.044 12.637 1.00 72.81 160 GLY A O 1
ATOM 1230 N N . LEU A 1 161 ? -8.449 -20.250 11.656 1.00 75.75 161 LEU A N 1
ATOM 1231 C CA . LEU A 1 161 ? -8.558 -18.843 11.251 1.00 75.75 161 LEU A CA 1
ATOM 1232 C C . LEU A 1 161 ? -8.752 -17.877 12.433 1.00 75.75 161 LEU A C 1
ATOM 1234 O O . LEU A 1 161 ? -8.505 -16.681 12.297 1.00 75.75 161 LEU A O 1
ATOM 1238 N N . ASN A 1 162 ? -9.161 -18.378 13.601 1.00 75.88 162 ASN A N 1
ATOM 1239 C CA . ASN A 1 162 ? -9.354 -17.546 14.788 1.00 75.88 162 ASN A CA 1
ATOM 1240 C C . ASN A 1 162 ? -8.027 -17.002 15.332 1.00 75.88 162 ASN A C 1
ATOM 1242 O O . ASN A 1 162 ? -7.973 -15.847 15.749 1.00 75.88 162 ASN A O 1
ATOM 1246 N N . GLU A 1 163 ? -6.949 -17.784 15.269 1.00 86.88 163 GLU A N 1
ATOM 1247 C CA . GLU A 1 163 ? -5.639 -17.345 15.760 1.00 86.88 163 GLU A CA 1
ATOM 1248 C C . GLU A 1 163 ? -5.000 -16.283 14.854 1.00 86.88 163 GLU A C 1
ATOM 1250 O O . GLU A 1 163 ? -4.262 -15.413 15.322 1.00 86.88 163 GLU A O 1
ATOM 1255 N N . VAL A 1 164 ? -5.363 -16.273 13.563 1.00 89.88 164 VAL A N 1
ATOM 1256 C CA . VAL A 1 164 ? -4.984 -15.201 12.628 1.00 89.88 164 VAL A CA 1
ATOM 1257 C C . VAL A 1 164 ? -5.463 -13.848 13.156 1.00 89.88 164 VAL A C 1
ATOM 1259 O O . VAL A 1 164 ? -4.686 -12.895 13.179 1.00 89.88 164 VAL A O 1
ATOM 1262 N N . LYS A 1 165 ? -6.704 -13.762 13.651 1.00 91.56 165 LYS A N 1
ATOM 1263 C CA . LYS A 1 165 ? -7.260 -12.526 14.225 1.00 91.56 165 LYS A CA 1
ATOM 1264 C C . LYS A 1 165 ? -6.458 -12.049 15.438 1.00 91.56 165 LYS A C 1
ATOM 1266 O O . LYS A 1 165 ? -6.093 -10.876 15.494 1.00 91.56 165 LYS A O 1
ATOM 1271 N N . SER A 1 166 ? -6.132 -12.950 16.366 1.00 91.50 166 SER A N 1
ATOM 1272 C CA . SER A 1 166 ? -5.293 -12.643 17.536 1.00 91.50 166 SER A CA 1
ATOM 1273 C C . SER A 1 166 ? -3.915 -12.118 17.127 1.00 91.50 166 SER A C 1
ATOM 1275 O O . SER A 1 166 ? -3.438 -11.115 17.664 1.00 91.50 166 SER A O 1
ATOM 1277 N N . CYS A 1 167 ? -3.293 -12.753 16.131 1.00 93.19 167 CYS A N 1
ATOM 1278 C CA . CYS A 1 167 ? -1.994 -12.335 15.614 1.00 93.19 167 CYS A CA 1
ATOM 1279 C C . CYS A 1 167 ? -2.050 -10.959 14.953 1.00 93.19 167 CYS A C 1
ATOM 1281 O O . CYS A 1 167 ? -1.192 -10.120 15.221 1.00 93.19 167 CYS A O 1
ATOM 1283 N N . VAL A 1 168 ? -3.079 -10.691 14.148 1.00 95.81 168 VAL A N 1
ATOM 1284 C CA . VAL A 1 168 ? -3.269 -9.382 13.513 1.00 95.81 168 VAL A CA 1
ATOM 1285 C C . VAL A 1 168 ? -3.460 -8.291 14.562 1.00 95.81 168 VAL A C 1
ATOM 1287 O O . VAL A 1 168 ? -2.792 -7.261 14.485 1.00 95.81 168 VAL A O 1
ATOM 1290 N N . LEU A 1 169 ? -4.300 -8.519 15.576 1.00 96.25 169 LEU A N 1
ATOM 1291 C CA . LEU A 1 169 ? -4.502 -7.552 16.657 1.00 96.25 169 LEU A CA 1
ATOM 1292 C C . LEU A 1 169 ? -3.204 -7.254 17.405 1.00 96.25 169 LEU A C 1
ATOM 1294 O O . LEU A 1 169 ? -2.883 -6.089 17.636 1.00 96.25 169 LEU A O 1
ATOM 1298 N N . LYS A 1 170 ? -2.420 -8.288 17.730 1.00 96.25 170 LYS A N 1
ATOM 1299 C CA . LYS A 1 170 ? -1.109 -8.114 18.361 1.00 96.25 170 LYS A CA 1
ATOM 1300 C C . LYS A 1 170 ? -0.169 -7.285 17.484 1.00 96.25 170 LYS A C 1
ATOM 1302 O O . LYS A 1 170 ? 0.453 -6.355 17.991 1.00 96.25 170 LYS A O 1
ATOM 1307 N N . SER A 1 171 ? -0.088 -7.583 16.188 1.00 96.44 171 SER A N 1
ATOM 1308 C CA . SER A 1 171 ? 0.749 -6.833 15.244 1.00 96.44 171 SER A CA 1
ATOM 1309 C C . SER A 1 171 ? 0.323 -5.369 15.137 1.00 96.44 171 SER A C 1
ATOM 1311 O O . SER A 1 171 ? 1.174 -4.485 15.165 1.00 96.44 171 SER A O 1
ATOM 1313 N N . VAL A 1 172 ? -0.982 -5.094 15.089 1.00 97.75 172 VAL A N 1
ATOM 1314 C CA . VAL A 1 172 ? -1.518 -3.725 15.059 1.00 97.75 172 VAL A CA 1
ATOM 1315 C C . VAL A 1 172 ? -1.186 -2.966 16.345 1.00 97.75 172 VAL A C 1
ATOM 1317 O O . VAL A 1 172 ? -0.722 -1.829 16.278 1.00 97.75 172 VAL A O 1
ATOM 1320 N N . LEU A 1 173 ? -1.356 -3.594 17.512 1.00 97.31 173 LEU A N 1
ATOM 1321 C CA . LEU A 1 173 ? -0.997 -2.995 18.802 1.00 97.31 173 LEU A CA 1
ATOM 1322 C C . LEU A 1 173 ? 0.505 -2.699 18.900 1.00 97.31 173 LEU A C 1
ATOM 1324 O O . LEU A 1 173 ? 0.887 -1.648 19.409 1.00 97.31 173 LEU A O 1
ATOM 1328 N N . MET A 1 174 ? 1.351 -3.599 18.393 1.00 96.75 174 MET A N 1
ATOM 1329 C CA . MET A 1 174 ? 2.800 -3.390 18.343 1.00 96.75 174 MET A CA 1
ATOM 1330 C C . MET A 1 174 ? 3.196 -2.270 17.373 1.00 96.75 174 MET A C 1
ATOM 1332 O O . MET A 1 174 ? 4.118 -1.514 17.670 1.00 96.75 174 MET A O 1
ATOM 1336 N N . ALA A 1 175 ? 2.514 -2.156 16.231 1.00 96.81 175 ALA A N 1
ATOM 1337 C CA . ALA A 1 175 ? 2.782 -1.120 15.237 1.00 96.81 175 ALA A CA 1
ATOM 1338 C C . ALA A 1 175 ? 2.333 0.278 15.704 1.00 96.81 175 ALA A C 1
ATOM 1340 O O . ALA A 1 175 ? 2.986 1.274 15.383 1.00 96.81 175 ALA A O 1
ATOM 1341 N N . GLY A 1 176 ? 1.236 0.363 16.467 1.00 97.00 176 GLY A N 1
ATOM 1342 C CA . GLY A 1 176 ? 0.720 1.617 17.016 1.00 97.00 176 GLY A CA 1
ATOM 1343 C C . GLY A 1 176 ? 0.497 2.685 15.938 1.00 97.00 176 GLY A C 1
ATOM 1344 O O . GLY A 1 176 ? -0.083 2.419 14.887 1.00 97.00 176 GLY A O 1
ATOM 1345 N N . GLY A 1 177 ? 0.989 3.902 16.187 1.00 96.44 177 GLY A N 1
ATOM 1346 C CA . GLY A 1 177 ? 0.950 5.011 15.223 1.00 96.44 177 GLY A CA 1
ATOM 1347 C C . GLY A 1 177 ? 2.003 4.947 14.107 1.00 96.44 177 GLY A C 1
ATOM 1348 O O . GLY A 1 177 ? 1.965 5.769 13.196 1.00 96.44 177 GLY A O 1
ATOM 1349 N N . GLY A 1 178 ? 2.934 3.985 14.148 1.00 95.31 178 GLY A N 1
ATOM 1350 C CA . GLY A 1 178 ? 4.066 3.882 13.219 1.00 95.31 178 GLY A CA 1
ATOM 1351 C C . GLY A 1 178 ? 3.710 3.887 11.722 1.00 95.31 178 GLY A C 1
ATOM 1352 O O . GLY A 1 178 ? 4.363 4.608 10.966 1.00 95.31 178 GLY A O 1
ATOM 1353 N N . PRO A 1 179 ? 2.685 3.142 11.262 1.00 96.69 179 PRO A N 1
ATOM 1354 C CA . PRO A 1 179 ? 2.286 3.127 9.854 1.00 96.69 179 PRO A CA 1
ATOM 1355 C C . PRO A 1 179 ? 1.324 4.267 9.467 1.00 96.69 179 PRO A C 1
ATOM 1357 O O . PRO A 1 179 ? 0.718 4.193 8.401 1.00 96.69 179 PRO A O 1
ATOM 1360 N N . CYS A 1 180 ? 1.173 5.300 10.306 1.00 97.50 180 CYS A N 1
ATOM 1361 C CA . CYS A 1 180 ? 0.273 6.440 10.092 1.00 97.50 180 CYS A CA 1
ATOM 1362 C C . CYS A 1 180 ? -1.199 6.022 9.871 1.00 97.50 180 CYS A C 1
ATOM 1364 O O . CYS A 1 180 ? -1.753 6.301 8.805 1.00 97.50 180 CYS A O 1
ATOM 1366 N N . PRO A 1 181 ? -1.849 5.339 10.840 1.00 98.00 181 PRO A N 1
ATOM 1367 C CA . PRO A 1 181 ? -3.258 4.957 10.718 1.00 98.00 181 PRO A CA 1
ATOM 1368 C C . PRO A 1 181 ? -4.160 6.177 10.435 1.00 98.00 181 PRO A C 1
ATOM 1370 O O . PRO A 1 181 ? -3.819 7.272 10.870 1.00 98.00 181 PRO A O 1
ATOM 1373 N N . PRO A 1 182 ? -5.313 6.029 9.755 1.00 98.31 182 PRO A N 1
ATOM 1374 C CA . PRO A 1 182 ? -5.972 4.759 9.469 1.00 98.31 182 PRO A CA 1
ATOM 1375 C C . PRO A 1 182 ? -5.310 3.927 8.365 1.00 98.31 182 PRO A C 1
ATOM 1377 O O . PRO A 1 182 ? -5.083 4.415 7.261 1.00 98.31 182 PRO A O 1
ATOM 1380 N N . VAL A 1 183 ? -5.040 2.650 8.646 1.00 97.75 183 VAL A N 1
ATOM 1381 C CA . VAL A 1 183 ? -4.366 1.741 7.701 1.00 97.75 183 VAL A CA 1
ATOM 1382 C C . VAL A 1 183 ? -5.342 0.898 6.876 1.00 97.75 183 VAL A C 1
ATOM 1384 O O . VAL A 1 183 ? -6.480 0.650 7.281 1.00 97.75 183 VAL A O 1
ATOM 1387 N N . VAL A 1 184 ? -4.871 0.396 5.734 1.00 98.31 184 VAL A N 1
ATOM 1388 C CA . VAL A 1 184 ? -5.431 -0.801 5.090 1.00 98.31 184 VAL A CA 1
ATOM 1389 C C . VAL A 1 184 ? -4.555 -1.985 5.491 1.00 98.31 184 VAL A C 1
ATOM 1391 O O . VAL A 1 184 ? -3.337 -1.933 5.317 1.00 98.31 184 VAL A O 1
ATOM 1394 N N . LEU A 1 185 ? -5.157 -3.032 6.051 1.00 98.31 185 LEU A N 1
ATOM 1395 C CA . LEU A 1 185 ? -4.448 -4.249 6.441 1.00 98.31 185 LEU A CA 1
ATOM 1396 C C . LEU A 1 185 ? -4.492 -5.263 5.299 1.00 98.31 185 LEU A C 1
ATOM 1398 O O . LEU A 1 185 ? -5.570 -5.681 4.882 1.00 98.31 185 LEU A O 1
ATOM 1402 N N . GLY A 1 186 ? -3.318 -5.665 4.822 1.00 98.06 186 GLY A N 1
ATOM 1403 C CA . GLY A 1 186 ? -3.153 -6.794 3.915 1.00 98.06 186 GLY A CA 1
ATOM 1404 C C . GLY A 1 186 ? -2.636 -7.995 4.689 1.00 98.06 186 GLY A C 1
ATOM 1405 O O . GLY A 1 186 ? -1.625 -7.892 5.384 1.00 98.06 186 GLY A O 1
ATOM 1406 N N . ILE A 1 187 ? -3.346 -9.114 4.605 1.00 97.88 187 ILE A N 1
ATOM 1407 C CA . ILE A 1 187 ? -3.059 -10.322 5.378 1.00 97.88 187 ILE A CA 1
ATOM 1408 C C . ILE A 1 187 ? -2.933 -11.488 4.402 1.00 97.88 187 ILE A C 1
ATOM 1410 O O . ILE A 1 187 ? -3.820 -11.721 3.588 1.00 97.88 187 ILE A O 1
ATOM 1414 N N . GLY A 1 188 ? -1.830 -12.224 4.493 1.00 96.62 188 GLY A N 1
ATOM 1415 C CA . GLY A 1 188 ? -1.609 -13.452 3.739 1.00 96.62 188 GLY A CA 1
ATOM 1416 C C . GLY A 1 188 ? -1.577 -14.643 4.683 1.00 96.62 188 GLY A C 1
ATOM 1417 O O . GLY A 1 188 ? -0.859 -14.612 5.685 1.00 96.62 188 GLY A O 1
ATOM 1418 N N . VAL A 1 189 ? -2.355 -15.682 4.389 1.00 94.19 189 VAL A N 1
ATOM 1419 C CA . VAL A 1 189 ? -2.485 -16.861 5.253 1.00 94.19 189 VAL A CA 1
ATOM 1420 C C . VAL A 1 189 ? -2.086 -18.113 4.483 1.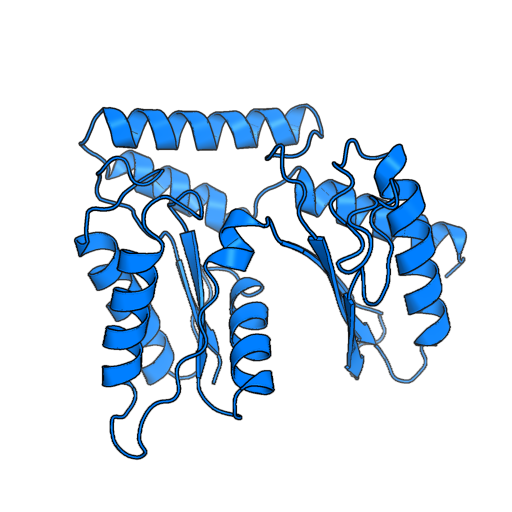00 94.19 189 VAL A C 1
ATOM 1422 O O . VAL A 1 189 ? -2.730 -18.473 3.518 1.00 94.19 189 VAL A O 1
ATOM 1425 N N . GLY A 1 190 ? -1.067 -18.835 4.952 1.00 90.94 190 GLY A N 1
ATOM 1426 C CA . GLY A 1 190 ? -0.661 -20.111 4.351 1.00 90.94 190 GLY A CA 1
ATOM 1427 C C . GLY A 1 190 ? 0.518 -20.000 3.381 1.00 90.9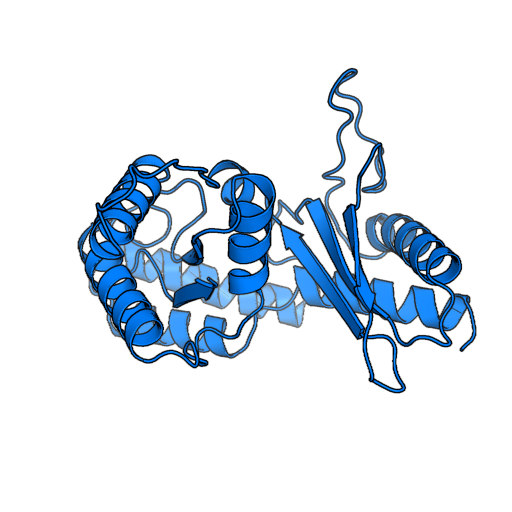4 190 GLY A C 1
ATOM 1428 O O . GLY A 1 190 ? 1.252 -19.018 3.372 1.00 90.94 190 GLY A O 1
ATOM 1429 N N . GLY A 1 191 ? 0.790 -21.085 2.648 1.00 89.31 191 GLY A N 1
ATOM 1430 C CA . GLY A 1 191 ? 1.877 -21.166 1.660 1.00 89.31 191 GLY A CA 1
ATOM 1431 C C . GLY A 1 191 ? 3.318 -21.100 2.206 1.00 89.31 191 GLY A C 1
ATOM 1432 O O . GLY A 1 191 ? 4.271 -21.242 1.447 1.00 89.31 191 GLY A O 1
ATOM 1433 N N . GLY A 1 192 ? 3.514 -20.921 3.514 1.00 91.88 192 GLY A N 1
ATOM 1434 C CA . GLY A 1 192 ? 4.837 -20.737 4.120 1.00 91.88 192 GLY A CA 1
ATOM 1435 C C . GLY A 1 192 ? 5.322 -19.285 4.061 1.00 91.88 192 GLY A C 1
ATOM 1436 O O . GLY A 1 192 ? 4.633 -18.404 3.563 1.00 91.88 192 GLY A O 1
ATOM 1437 N N . ALA A 1 193 ? 6.519 -19.026 4.593 1.00 95.19 193 ALA A N 1
ATOM 1438 C CA . ALA A 1 193 ? 7.001 -17.669 4.879 1.00 95.19 193 ALA A CA 1
ATOM 1439 C C . ALA A 1 193 ? 6.950 -16.704 3.682 1.00 95.19 193 ALA A C 1
ATOM 1441 O O . ALA A 1 193 ? 6.397 -15.613 3.784 1.00 95.19 193 ALA A O 1
ATOM 1442 N N . TYR A 1 194 ? 7.526 -17.112 2.549 1.00 94.88 194 TYR A N 1
ATOM 1443 C CA . TYR A 1 194 ? 7.592 -16.271 1.354 1.00 94.88 194 TYR A CA 1
ATOM 1444 C C . TYR A 1 194 ? 6.204 -16.024 0.750 1.00 94.88 194 TYR A C 1
ATOM 1446 O O . TYR A 1 194 ? 5.848 -14.878 0.486 1.00 94.88 194 TYR A O 1
ATOM 1454 N N . ILE A 1 195 ? 5.404 -17.085 0.591 1.00 95.38 195 ILE A N 1
ATOM 1455 C CA . ILE A 1 195 ? 4.072 -16.988 -0.016 1.00 95.38 195 ILE A CA 1
ATOM 1456 C C . ILE A 1 195 ? 3.140 -16.154 0.867 1.00 95.38 195 ILE A C 1
ATOM 1458 O O . ILE A 1 195 ? 2.478 -15.268 0.344 1.00 95.38 195 ILE A O 1
ATOM 1462 N N . ALA A 1 196 ? 3.139 -16.343 2.190 1.00 95.88 196 ALA A N 1
ATOM 1463 C CA . ALA A 1 196 ? 2.320 -15.541 3.101 1.00 95.88 196 ALA A CA 1
ATOM 1464 C C . ALA A 1 196 ? 2.616 -14.036 2.975 1.00 95.88 196 ALA A C 1
ATOM 1466 O O . ALA A 1 196 ? 1.699 -13.221 2.896 1.00 95.88 196 ALA A O 1
ATOM 1467 N N . MET A 1 197 ? 3.894 -13.655 2.901 1.00 95.88 197 MET A N 1
ATOM 1468 C CA . MET A 1 197 ? 4.291 -12.252 2.737 1.00 95.88 197 MET A CA 1
ATOM 1469 C C . MET A 1 197 ? 3.911 -11.690 1.361 1.00 95.88 197 MET A C 1
ATOM 1471 O O . MET A 1 197 ? 3.464 -10.546 1.261 1.00 95.88 197 MET A O 1
ATOM 1475 N N . MET A 1 198 ? 4.057 -12.493 0.305 1.00 94.94 198 MET A N 1
ATOM 1476 C CA . MET A 1 198 ? 3.617 -12.139 -1.046 1.00 94.94 198 MET A CA 1
ATOM 1477 C C . MET A 1 198 ? 2.095 -11.929 -1.090 1.00 94.94 198 MET A C 1
ATOM 1479 O O . MET A 1 198 ? 1.638 -10.878 -1.534 1.00 94.94 198 MET A O 1
ATOM 1483 N N . LEU A 1 199 ? 1.313 -12.866 -0.544 1.00 96.25 199 LEU A N 1
ATOM 1484 C CA . LEU A 1 199 ? -0.148 -12.786 -0.448 1.00 96.25 199 LEU A CA 1
ATOM 1485 C C . LEU A 1 199 ? -0.602 -11.558 0.349 1.00 96.25 199 LEU A C 1
ATOM 1487 O O . LEU A 1 199 ? -1.478 -10.828 -0.106 1.00 96.25 199 LEU A O 1
ATOM 1491 N N . ALA A 1 200 ? 0.036 -11.265 1.487 1.00 97.06 200 ALA A N 1
ATOM 1492 C CA . ALA A 1 200 ? -0.267 -10.075 2.285 1.00 97.06 200 ALA A CA 1
ATOM 1493 C C . ALA A 1 200 ? -0.096 -8.780 1.477 1.00 97.06 200 ALA A C 1
ATOM 1495 O O . ALA A 1 200 ? -0.884 -7.843 1.604 1.00 97.06 200 ALA A O 1
ATOM 1496 N N . LYS A 1 201 ? 0.918 -8.731 0.609 1.00 95.06 201 LYS A N 1
ATOM 1497 C CA . LYS A 1 201 ? 1.147 -7.595 -0.283 1.00 95.06 201 LYS A CA 1
ATOM 1498 C C . LYS A 1 201 ? 0.137 -7.538 -1.427 1.00 95.06 201 LYS A C 1
ATOM 1500 O O . LYS A 1 201 ? -0.347 -6.452 -1.733 1.00 95.06 201 LYS A O 1
ATOM 1505 N N . MET A 1 202 ? -0.200 -8.674 -2.036 1.00 93.69 202 MET A N 1
ATOM 1506 C CA . MET A 1 202 ? -1.242 -8.751 -3.067 1.00 93.69 202 MET A CA 1
ATOM 1507 C C . MET A 1 202 ? -2.604 -8.315 -2.515 1.00 93.69 202 MET A C 1
ATOM 1509 O O . MET A 1 202 ? -3.325 -7.577 -3.182 1.00 93.69 202 MET A O 1
ATOM 1513 N N . ALA A 1 203 ? -2.911 -8.661 -1.262 1.00 97.12 203 ALA A N 1
ATOM 1514 C CA . ALA A 1 203 ? -4.122 -8.228 -0.573 1.00 97.12 203 ALA A CA 1
ATOM 1515 C C . ALA A 1 203 ? -4.258 -6.693 -0.527 1.00 97.12 203 ALA A C 1
ATOM 1517 O O . ALA A 1 203 ? -5.358 -6.161 -0.665 1.00 97.12 203 ALA A O 1
ATOM 1518 N N . LEU A 1 204 ? -3.144 -5.958 -0.393 1.00 96.44 204 LEU A N 1
ATOM 1519 C CA . LEU A 1 204 ? -3.136 -4.486 -0.416 1.00 96.44 204 LEU A CA 1
ATOM 1520 C C . LEU A 1 204 ? -3.438 -3.890 -1.799 1.00 96.44 204 LEU A C 1
ATOM 1522 O O . LEU A 1 204 ? -3.704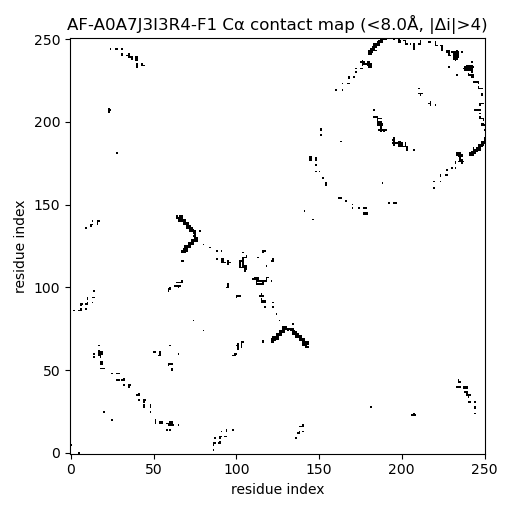 -2.693 -1.891 1.00 96.44 204 LEU A O 1
ATOM 1526 N N . MET A 1 205 ? -3.373 -4.687 -2.868 1.00 93.69 205 MET A N 1
ATOM 1527 C CA . MET A 1 205 ? -3.697 -4.246 -4.228 1.00 93.69 205 MET A CA 1
ATOM 1528 C C . MET A 1 205 ? -5.189 -4.393 -4.556 1.00 93.69 205 MET A C 1
ATOM 1530 O O . MET A 1 205 ? -5.654 -3.792 -5.524 1.00 93.69 205 MET A O 1
ATOM 1534 N N . ARG A 1 206 ? -5.948 -5.161 -3.761 1.00 95.62 206 ARG A N 1
ATOM 1535 C CA . ARG A 1 206 ? -7.400 -5.302 -3.922 1.00 95.62 206 ARG A CA 1
ATOM 1536 C C . ARG A 1 206 ? -8.127 -4.066 -3.363 1.00 95.62 206 ARG A C 1
ATOM 1538 O O . ARG A 1 206 ? -7.804 -3.635 -2.254 1.00 95.62 206 ARG A O 1
ATOM 1545 N N . PRO A 1 207 ? -9.120 -3.494 -4.071 1.00 96.81 207 PRO A N 1
ATOM 1546 C CA . PRO A 1 207 ? -9.942 -2.417 -3.523 1.00 96.81 207 PRO A CA 1
ATOM 1547 C C . PRO A 1 207 ? -10.611 -2.823 -2.207 1.00 96.81 207 PRO A C 1
ATOM 1549 O O . PRO A 1 207 ? -11.133 -3.930 -2.088 1.00 96.81 207 PRO A O 1
ATOM 1552 N N . ILE A 1 208 ? -10.677 -1.921 -1.227 1.00 96.88 208 ILE A N 1
ATOM 1553 C CA . ILE A 1 208 ? -11.267 -2.220 0.095 1.00 96.88 208 ILE A CA 1
ATOM 1554 C C . ILE A 1 208 ? -12.794 -2.413 0.043 1.00 96.88 208 ILE A C 1
ATOM 1556 O O . ILE A 1 208 ? -13.415 -2.840 1.021 1.00 96.88 208 ILE A O 1
ATOM 1560 N N . THR A 1 209 ? -13.415 -2.072 -1.090 1.00 96.00 209 THR A N 1
ATOM 1561 C CA . THR A 1 209 ? -14.834 -2.316 -1.389 1.00 96.00 209 THR A CA 1
ATOM 1562 C C . THR A 1 209 ? -15.103 -3.719 -1.918 1.00 96.00 209 THR A C 1
ATOM 1564 O O . THR A 1 209 ? -16.255 -4.146 -1.935 1.00 96.00 209 THR A O 1
ATOM 1567 N N . GLU A 1 210 ? -14.071 -4.436 -2.354 1.00 96.06 210 GLU A N 1
ATOM 1568 C CA . GLU A 1 210 ? -14.183 -5.806 -2.836 1.00 96.06 210 GLU A CA 1
ATOM 1569 C C . GLU A 1 210 ? -13.847 -6.762 -1.695 1.00 96.06 210 GLU A C 1
ATOM 1571 O O . GLU A 1 210 ? -12.847 -6.587 -1.003 1.00 96.06 210 GLU A O 1
ATOM 1576 N N . ARG A 1 211 ? -14.699 -7.762 -1.467 1.00 93.62 211 ARG A N 1
ATOM 1577 C CA . ARG A 1 211 ? -14.491 -8.797 -0.445 1.00 93.62 211 ARG A CA 1
ATOM 1578 C C . ARG A 1 211 ? -13.902 -10.053 -1.067 1.00 93.62 211 ARG A C 1
ATOM 1580 O O . ARG A 1 211 ? -14.060 -10.280 -2.267 1.00 93.62 211 ARG A O 1
ATOM 1587 N N . ASN A 1 212 ? -13.259 -10.877 -0.242 1.00 96.44 212 ASN A N 1
ATOM 1588 C CA . ASN A 1 212 ? -12.785 -12.177 -0.701 1.00 96.44 212 ASN A CA 1
ATOM 1589 C C . ASN A 1 212 ? -13.957 -13.039 -1.228 1.00 96.44 212 ASN A C 1
ATOM 1591 O O . ASN A 1 212 ? -15.074 -12.986 -0.710 1.00 96.44 212 ASN A O 1
ATOM 1595 N N . SER A 1 213 ? -13.699 -13.834 -2.268 1.00 95.38 213 SER A N 1
ATOM 1596 C CA . SER A 1 213 ? -14.692 -14.744 -2.854 1.00 95.38 213 SER A CA 1
ATOM 1597 C C . SER A 1 213 ? -15.126 -15.880 -1.914 1.00 95.38 213 SER A C 1
ATOM 1599 O O . SER A 1 213 ? -16.253 -16.365 -2.021 1.00 95.38 213 SER A O 1
ATOM 1601 N N . ASP A 1 214 ? -14.271 -16.286 -0.971 1.00 95.06 214 ASP A N 1
ATOM 1602 C CA . ASP A 1 214 ? -14.629 -17.217 0.096 1.00 95.06 214 ASP A CA 1
ATOM 1603 C C . ASP A 1 214 ? -15.343 -16.460 1.221 1.00 95.06 214 ASP A C 1
ATOM 1605 O O . ASP A 1 214 ? -14.765 -15.605 1.898 1.00 95.06 214 ASP A O 1
ATOM 1609 N N . SER A 1 215 ? -16.609 -16.807 1.465 1.00 95.38 215 SER A N 1
ATOM 1610 C CA . SER A 1 215 ? -17.448 -16.136 2.461 1.00 95.38 215 SER A CA 1
ATOM 1611 C C . SER A 1 215 ? -16.888 -16.209 3.885 1.00 95.38 215 SER A C 1
ATOM 1613 O O . SER A 1 215 ? -17.154 -15.316 4.686 1.00 95.38 215 SER A O 1
ATOM 1615 N N . ARG A 1 216 ? -16.110 -17.249 4.217 1.00 93.12 216 ARG A N 1
ATOM 1616 C CA . ARG A 1 216 ? -15.474 -17.397 5.538 1.00 93.12 216 ARG A CA 1
ATOM 1617 C C . ARG A 1 216 ? -14.350 -16.380 5.708 1.00 93.12 216 ARG A C 1
ATOM 1619 O O . ARG A 1 216 ? -14.206 -15.790 6.774 1.00 93.12 216 ARG A O 1
ATOM 1626 N N . VAL A 1 217 ? -13.585 -16.153 4.643 1.00 95.06 217 VAL A N 1
ATOM 1627 C CA . VAL A 1 217 ? -12.503 -15.164 4.613 1.00 95.06 217 VAL A CA 1
ATOM 1628 C C . VAL A 1 217 ? -13.084 -13.751 4.613 1.00 95.06 217 VAL A C 1
ATOM 1630 O O . VAL A 1 217 ? -12.657 -12.920 5.407 1.00 95.06 217 VAL A O 1
ATOM 1633 N N . ALA A 1 218 ? -14.125 -13.498 3.816 1.00 96.06 218 ALA A N 1
ATOM 1634 C CA . ALA A 1 218 ? -14.829 -12.214 3.801 1.00 96.06 218 ALA A CA 1
ATOM 1635 C C . ALA A 1 218 ? -15.450 -11.854 5.163 1.00 96.06 218 ALA A C 1
ATOM 1637 O O . ALA A 1 218 ? -15.460 -10.689 5.564 1.00 96.06 218 ALA A O 1
ATOM 1638 N N . GLN A 1 219 ? -15.966 -12.847 5.895 1.00 95.62 219 GLN A N 1
ATOM 1639 C CA . GLN A 1 219 ? -16.429 -12.644 7.266 1.00 95.62 219 GLN A CA 1
ATOM 1640 C C . GLN A 1 219 ? -15.266 -12.251 8.187 1.00 95.62 219 GLN A C 1
ATOM 1642 O O . GLN A 1 219 ? -15.383 -11.280 8.934 1.00 95.62 219 GLN A O 1
ATOM 1647 N N . LEU A 1 220 ? -14.136 -12.957 8.097 1.00 95.38 220 LEU A N 1
ATOM 1648 C CA . LEU A 1 220 ? -12.948 -12.674 8.901 1.00 95.38 220 LEU A CA 1
ATOM 1649 C C . LEU A 1 220 ? -12.372 -11.273 8.635 1.00 95.38 220 LEU A C 1
ATOM 1651 O O . LEU A 1 220 ? -11.958 -10.606 9.580 1.00 95.38 220 LEU A O 1
ATOM 1655 N N . GLU A 1 221 ? -12.390 -10.795 7.386 1.00 97.31 221 GLU A N 1
ATOM 1656 C CA . GLU A 1 221 ? -12.015 -9.415 7.031 1.00 97.31 221 GLU A CA 1
ATOM 1657 C C . GLU A 1 221 ? -12.813 -8.388 7.848 1.00 97.31 221 GLU A C 1
ATOM 1659 O O . GLU A 1 221 ? -12.236 -7.470 8.437 1.00 97.31 221 GLU A O 1
ATOM 1664 N N . ASN A 1 222 ? -14.137 -8.565 7.933 1.00 96.50 222 ASN A N 1
ATOM 1665 C CA . ASN A 1 222 ? -15.005 -7.666 8.694 1.00 96.50 222 ASN A CA 1
ATOM 1666 C C . ASN A 1 222 ? -14.757 -7.782 10.205 1.00 96.50 222 ASN A C 1
ATOM 1668 O O . ASN A 1 222 ? -14.629 -6.760 10.876 1.00 96.50 222 ASN A O 1
ATOM 1672 N N . GLU A 1 223 ? -14.636 -9.004 10.736 1.00 96.56 223 GLU A N 1
ATOM 1673 C CA . GLU A 1 223 ? -14.360 -9.217 12.163 1.00 96.56 223 GLU A CA 1
ATOM 1674 C C . GLU A 1 223 ? -13.039 -8.567 12.592 1.00 96.56 223 GLU A C 1
ATOM 1676 O O . GLU A 1 223 ? -12.979 -7.897 13.622 1.00 96.56 223 GLU A O 1
ATOM 1681 N N . ILE A 1 224 ? -11.977 -8.725 11.797 1.00 97.56 224 ILE A N 1
ATOM 1682 C CA . ILE A 1 224 ? -10.679 -8.102 12.076 1.00 97.56 224 ILE A CA 1
ATOM 1683 C C . ILE A 1 224 ? -10.793 -6.579 12.014 1.00 97.56 224 ILE A C 1
ATOM 1685 O O . ILE A 1 224 ? -10.265 -5.903 12.894 1.00 97.56 224 ILE A O 1
ATOM 1689 N N . LEU A 1 225 ? -11.485 -6.025 11.012 1.00 98.12 225 LEU A N 1
ATOM 1690 C CA . LEU A 1 225 ? -11.664 -4.577 10.885 1.00 98.12 225 LEU A CA 1
ATOM 1691 C C . LEU A 1 225 ? -12.378 -3.984 12.109 1.00 98.12 225 LEU A C 1
ATOM 1693 O O . LEU A 1 225 ? -11.984 -2.928 12.609 1.00 98.12 225 LEU A O 1
ATOM 1697 N N . GLU A 1 226 ? -13.420 -4.658 12.595 1.00 97.81 226 GLU A N 1
ATOM 1698 C CA . GLU A 1 226 ? -14.149 -4.247 13.793 1.00 97.81 226 GLU A CA 1
ATOM 1699 C C . GLU A 1 226 ? -13.266 -4.298 15.042 1.00 97.81 226 GLU A C 1
ATOM 1701 O O . GLU A 1 226 ? -13.191 -3.312 15.776 1.00 97.81 226 GLU A O 1
ATOM 1706 N N . GLU A 1 227 ? -12.568 -5.411 15.277 1.00 97.62 227 GLU A N 1
ATOM 1707 C CA . GLU A 1 227 ? -11.706 -5.569 16.453 1.00 97.62 227 GLU A CA 1
ATOM 1708 C C . GLU A 1 227 ? -10.517 -4.600 16.438 1.00 97.62 227 GLU A C 1
ATOM 1710 O O . GLU A 1 227 ? -10.195 -3.988 17.457 1.00 97.62 227 GLU A O 1
ATOM 1715 N N . VAL A 1 228 ? -9.900 -4.375 15.276 1.00 98.31 228 VAL A N 1
ATOM 1716 C CA . VAL A 1 228 ? -8.808 -3.405 15.126 1.00 98.31 228 VAL A CA 1
ATOM 1717 C C . VAL A 1 228 ? -9.278 -1.994 15.461 1.00 98.31 228 VAL A C 1
ATOM 1719 O O . VAL A 1 228 ? -8.565 -1.257 16.140 1.00 98.31 228 VAL A O 1
ATOM 1722 N N . ASN A 1 229 ? -10.483 -1.604 15.057 1.00 98.44 229 ASN A N 1
ATOM 1723 C CA . ASN A 1 229 ? -11.017 -0.281 15.381 1.00 98.44 229 ASN A CA 1
ATOM 1724 C C . ASN A 1 229 ? -11.425 -0.134 16.858 1.00 98.44 229 ASN A C 1
ATOM 1726 O O . ASN A 1 229 ? -11.410 0.977 17.385 1.00 98.44 229 ASN A O 1
ATOM 1730 N N . LYS A 1 230 ? -11.692 -1.237 17.571 1.00 97.94 230 LYS A N 1
ATOM 1731 C CA . LYS A 1 230 ? -11.903 -1.224 19.032 1.00 97.94 230 LYS A CA 1
ATOM 1732 C C . LYS A 1 230 ? -10.619 -0.972 19.831 1.00 97.94 230 LYS A C 1
ATOM 1734 O O . LYS A 1 230 ? -10.715 -0.629 21.005 1.00 97.94 230 LYS A O 1
ATOM 1739 N N . THR A 1 231 ? -9.434 -1.098 19.221 1.00 97.56 231 THR A N 1
ATOM 1740 C CA . THR A 1 231 ? -8.147 -0.843 19.905 1.00 97.56 231 THR A CA 1
ATOM 1741 C C . THR A 1 231 ? -7.978 0.605 20.361 1.00 97.56 231 THR A C 1
ATOM 1743 O O . THR A 1 231 ? -7.204 0.862 21.278 1.00 97.56 231 THR A O 1
ATOM 1746 N N . GLY A 1 232 ? -8.667 1.552 19.717 1.00 97.00 232 GLY A N 1
ATOM 1747 C CA . GLY A 1 232 ? -8.574 2.971 20.052 1.00 97.00 232 GLY A CA 1
ATOM 1748 C C . GLY A 1 232 ? -7.235 3.628 19.704 1.00 97.00 232 GLY A C 1
ATOM 1749 O O . GLY A 1 232 ? -6.997 4.739 20.158 1.00 97.00 232 GLY A O 1
ATOM 1750 N N . ILE A 1 233 ? -6.364 2.975 18.918 1.00 98.19 233 ILE A N 1
ATOM 1751 C CA . ILE A 1 233 ? -5.115 3.584 18.417 1.00 98.19 233 ILE A CA 1
ATOM 1752 C C . ILE A 1 233 ? -5.449 4.837 17.596 1.00 98.19 233 ILE A C 1
ATOM 1754 O O . ILE A 1 233 ? -4.858 5.893 17.813 1.00 98.19 233 ILE A O 1
ATOM 1758 N N . GLY A 1 234 ? -6.428 4.713 16.692 1.00 98.00 234 GLY A N 1
ATOM 1759 C CA . GLY A 1 234 ? -7.007 5.821 15.940 1.00 98.00 234 GLY A CA 1
ATOM 1760 C C . GLY A 1 234 ? -6.041 6.523 14.975 1.00 98.00 234 GLY A C 1
ATOM 1761 O O . GLY A 1 234 ? -4.913 6.063 14.770 1.00 98.00 234 GLY A O 1
ATOM 1762 N N . PRO A 1 235 ? -6.477 7.625 14.340 1.00 98.44 235 PRO A N 1
ATOM 1763 C CA . PRO A 1 235 ? -5.671 8.371 13.380 1.00 98.44 235 PRO A CA 1
ATOM 1764 C C . PRO A 1 235 ? -4.318 8.824 13.949 1.00 98.44 235 PRO A C 1
ATOM 1766 O O . PRO A 1 235 ? -4.236 9.382 15.041 1.00 98.44 235 PRO A O 1
ATOM 1769 N N . MET A 1 236 ? -3.240 8.574 13.204 1.00 97.50 236 MET A N 1
ATOM 1770 C CA . MET A 1 236 ? -1.836 8.816 13.565 1.00 97.50 236 MET A CA 1
ATOM 1771 C C . MET A 1 236 ? -1.366 8.150 14.874 1.00 97.50 236 MET A C 1
ATOM 1773 O O . MET A 1 236 ? -0.262 8.425 15.336 1.00 97.50 236 MET A O 1
ATOM 1777 N N . GLY A 1 237 ? -2.165 7.260 15.472 1.00 97.06 237 GLY A N 1
ATOM 1778 C CA . GLY A 1 237 ? -1.890 6.694 16.793 1.00 97.06 237 GLY A CA 1
ATOM 1779 C C . GLY A 1 237 ? -2.165 7.655 17.949 1.00 97.06 237 GLY A C 1
ATOM 1780 O O . GLY A 1 237 ? -1.587 7.489 19.020 1.00 97.06 237 GLY A O 1
ATOM 1781 N N . LEU A 1 238 ? -2.997 8.677 17.728 1.00 97.50 238 LEU A N 1
ATOM 1782 C CA . LEU A 1 238 ? -3.298 9.728 18.705 1.00 97.50 238 LEU A CA 1
ATOM 1783 C C . LEU A 1 238 ? -4.635 9.523 19.430 1.00 97.50 238 LEU A C 1
ATOM 1785 O O . LEU A 1 238 ? -5.108 10.434 20.105 1.00 97.50 238 LEU A O 1
ATOM 1789 N N . GLY A 1 239 ? -5.233 8.339 19.317 1.00 96.75 239 GLY A N 1
ATOM 1790 C CA . GLY A 1 239 ? -6.579 8.068 19.804 1.00 96.75 239 GLY A CA 1
ATOM 1791 C C . GLY A 1 239 ? -7.635 8.238 18.713 1.00 96.75 239 GLY A C 1
ATOM 1792 O O . GLY A 1 239 ? -7.370 8.762 17.633 1.00 96.75 239 GLY A O 1
ATOM 1793 N N . GLY A 1 240 ? -8.845 7.756 18.988 1.00 97.31 240 GLY A N 1
ATOM 1794 C CA . GLY A 1 240 ? -9.986 7.831 18.074 1.00 97.31 240 GLY A CA 1
ATOM 1795 C C . GLY A 1 240 ? -10.508 6.461 17.649 1.00 97.31 240 GLY A C 1
ATOM 1796 O O . GLY A 1 240 ? -10.017 5.411 18.060 1.00 97.31 240 GLY A O 1
ATOM 1797 N N . ARG A 1 241 ? -11.552 6.473 16.825 1.00 97.19 241 ARG A N 1
ATOM 1798 C CA . ARG A 1 241 ? -12.346 5.289 16.468 1.00 97.19 241 ARG A CA 1
ATOM 1799 C C . ARG A 1 241 ? -11.799 4.520 15.272 1.00 97.19 241 ARG A C 1
ATOM 1801 O O . ARG A 1 241 ? -12.210 3.385 15.054 1.00 97.19 241 ARG A O 1
ATOM 1808 N N . THR A 1 242 ? -10.949 5.149 14.462 1.00 98.38 242 THR A N 1
ATOM 1809 C CA . THR A 1 242 ? -10.541 4.598 13.164 1.00 98.38 242 THR A CA 1
ATOM 1810 C C . THR A 1 242 ? -9.043 4.314 13.137 1.00 98.38 242 THR A C 1
ATOM 1812 O O . THR A 1 242 ? -8.242 5.164 12.759 1.00 98.38 242 THR A O 1
ATOM 1815 N N . THR A 1 243 ? -8.670 3.099 13.524 1.00 98.62 243 THR A N 1
ATOM 1816 C CA . THR A 1 243 ? -7.310 2.557 13.382 1.00 98.62 243 THR A CA 1
ATOM 1817 C C . THR A 1 243 ? -7.092 1.972 11.984 1.00 98.62 243 THR A C 1
ATOM 1819 O O . THR A 1 243 ? -6.010 2.102 11.414 1.00 98.62 243 THR A O 1
ATOM 1822 N N . ALA A 1 244 ? -8.117 1.345 11.405 1.00 98.50 244 ALA A N 1
ATOM 1823 C CA . ALA A 1 244 ? -8.082 0.777 10.064 1.00 98.50 244 ALA A CA 1
ATOM 1824 C C . ALA A 1 244 ? -9.350 1.126 9.277 1.00 98.50 244 ALA A C 1
ATOM 1826 O O . ALA A 1 244 ? -10.451 1.199 9.825 1.00 98.50 244 ALA A O 1
ATOM 1827 N N . ILE A 1 245 ? -9.183 1.321 7.972 1.00 98.38 245 ILE A N 1
ATOM 1828 C CA . ILE A 1 245 ? -10.260 1.634 7.018 1.00 98.38 245 ILE A CA 1
ATOM 1829 C C . ILE A 1 245 ? -10.598 0.462 6.094 1.00 98.38 245 ILE A C 1
ATOM 1831 O O . ILE A 1 245 ? -11.641 0.486 5.445 1.00 98.38 245 ILE A O 1
ATOM 1835 N N . GLY A 1 246 ? -9.756 -0.570 6.051 1.00 98.12 246 GLY A N 1
ATOM 1836 C CA . GLY A 1 246 ? -9.993 -1.771 5.260 1.00 98.12 246 GLY A CA 1
ATOM 1837 C C . GLY A 1 246 ? -9.113 -2.933 5.700 1.00 98.12 246 GLY A C 1
ATOM 1838 O O . GLY A 1 246 ? -8.034 -2.730 6.261 1.00 98.12 246 GLY A O 1
ATOM 1839 N N . VAL A 1 247 ? -9.595 -4.144 5.443 1.00 98.50 247 VAL A N 1
ATOM 1840 C CA . VAL A 1 247 ? -8.882 -5.401 5.673 1.00 98.50 247 VAL A CA 1
ATOM 1841 C C . VAL A 1 247 ? -9.124 -6.285 4.465 1.00 98.50 247 VAL A C 1
ATOM 1843 O O . VAL A 1 247 ? -10.277 -6.542 4.127 1.00 98.50 247 VAL A O 1
ATOM 1846 N N . ASN A 1 248 ? -8.041 -6.755 3.859 1.00 98.44 248 ASN A N 1
ATOM 1847 C CA . ASN A 1 248 ? -8.067 -7.713 2.770 1.00 98.44 248 ASN A CA 1
ATOM 1848 C C . ASN A 1 248 ? -7.221 -8.924 3.162 1.00 98.44 248 ASN A C 1
ATOM 1850 O O . ASN A 1 248 ? -6.087 -8.773 3.629 1.00 98.44 248 ASN A O 1
ATOM 1854 N N . ILE A 1 249 ? -7.774 -10.117 2.970 1.00 97.44 249 ILE A N 1
ATOM 1855 C CA . ILE A 1 249 ? -7.104 -11.386 3.242 1.00 97.44 249 ILE A CA 1
ATOM 1856 C C . ILE A 1 249 ? -6.991 -12.187 1.944 1.00 97.44 249 ILE A C 1
ATOM 1858 O O . ILE A 1 249 ? -7.979 -12.346 1.226 1.00 97.44 249 ILE A O 1
ATOM 1862 N N . GLU A 1 250 ? -5.801 -12.725 1.688 1.00 96.56 250 GLU A N 1
ATOM 1863 C CA . GLU A 1 250 ? -5.530 -13.714 0.642 1.00 96.56 250 GLU A CA 1
ATOM 1864 C C . GLU A 1 250 ? -4.968 -15.000 1.280 1.00 96.56 250 GLU A C 1
ATOM 1866 O O . GLU A 1 250 ? -4.241 -14.939 2.279 1.00 96.56 250 GLU A O 1
ATOM 1871 N N . VAL A 1 251 ? -5.344 -16.164 0.738 1.00 92.50 251 VAL A N 1
ATOM 1872 C CA . VAL A 1 251 ? -5.084 -17.505 1.308 1.00 92.50 251 VAL A CA 1
ATOM 1873 C C . VAL A 1 251 ? -4.462 -18.426 0.265 1.00 92.50 251 VAL A C 1
ATOM 1875 O O . VAL A 1 251 ? -4.896 -18.330 -0.903 1.00 92.50 251 VAL A O 1
#

Nearest PDB structures (foldseek):
  7xky-assembly1_A  TM=9.761E-01  e=2.492E-26  Methanocaldococcus jannaschii
  6uq8-assembly1_A  TM=8.396E-01  e=5.083E-11  Leishmania major strain Friedlin
  6uqb-assembly1_A  TM=8.399E-01  e=1.524E-10  Leishmania major strain Friedlin
  6mso-assembly2_C  TM=8.253E-01  e=3.422E-10  Leishmania major
  6uqn-assembly1_B  TM=8.414E-01  e=7.254E-10  Leishmania major strain Friedlin

Sequence (251 aa):
MDEEKLEKVIIEGIRKAVSTVPPDVKSALKEALKREHDEVAKMQLEAMIENIRLAEEKKLPVCQDTGMLYFHVRLPRAADANRIRRAILGATIKATREVPLRPNAVDSITGENSGNNVGVNVPWIEVEPSDNDYVEITVFPKGGGADNASVLTFLPVGDGLNEVKSCVLKSVLMAGGGPCPPVVLGIGVGGGAYIAMMLAKMALMRPITERNSDSRVAQLENEILEEVNKTGIGPMGLGGRTTAIGVNIEV

Secondary structure (DSSP, 8-state):
--HHHHHHHHHHHHHHHHH---HHHHHHHHHHHHH---HHHHHHHHHHHHHHHHHHHHT--SSS---EEEEEEEEETTS-HHHHHHHHHHHHHHHHHHS------B-TTT--B-SSS-BTTBSEEEEEEE-SSS-EEEEEEE-HHHHHT----PPPTT-HHHHHHHHHHHHHHHHTTTT-SSEEEEEE-SS-HHHHHHHHHHHTTS-TTSPPSSHHHHHHHHHHHHHHHHT---GGGSSSS-SEEEEEEE-

Radius of gyration: 18.9 Å; Cα contacts (8 Å, |Δi|>4): 423; chains: 1; bounding box: 46×47×49 Å

Foldseek 3Di:
DDLVVLLVVLLVLLLCQFQADDPLVLVLLVVQLVPWDDPVLNVLSVVLNVLSVCSNVVSAGSDLQSAFKEKEKADEPPDDPVSNVVSNLVSQQVSVPVHVHDQPDADPPPRDGPSRQDDDCTPPYHYDYDNDPDMDMHIHGHGPLNVVLDDDDDDPPPPPPVVVLVVLLVSLVVSQLSNQDPAEWQFADDPPDVRRSVNSVVQVVDRQPDADPPVVRSVSFVVSQCVSQVVQCHGSRPGIRRNYSGYGYDD

pLDDT: mean 95.1, std 5.11, range [62.72, 98.75]